Protein AF-A0A6L6LE31-F1 (afdb_monomer)

Solvent-accessible surface area (backbone atoms only — not comparable to full-atom values): 18996 Å² total; per-residue (Å²): 116,78,70,57,57,58,50,52,62,64,46,46,61,54,52,52,50,51,53,52,48,53,51,51,52,50,51,51,52,51,51,51,50,50,52,52,50,51,50,52,57,55,54,68,44,41,46,73,40,42,65,78,47,42,70,76,45,76,45,76,67,73,97,70,98,67,96,51,59,39,37,33,34,20,68,41,67,75,63,97,83,70,67,72,61,46,40,24,51,49,96,54,37,42,35,33,42,32,27,36,38,66,70,80,58,77,85,49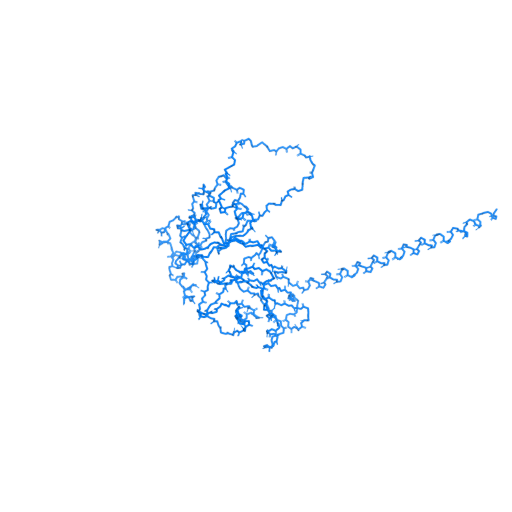,74,61,89,81,51,43,33,30,41,36,33,31,46,69,95,63,76,61,77,88,52,48,74,40,60,50,44,67,52,43,42,75,76,70,40,61,54,63,73,53,56,53,45,29,58,17,26,25,73,88,86,52,47,24,43,36,30,30,44,42,100,88,43,56,40,30,36,30,72,86,79,67,43,79,35,79,64,82,51,72,34,59,42,66,50,23,53,38,76,70,47,56,49,47,53,70,76,46,64,46,43,83,87,44,46,73,60,50,78,32,43,50,74,52,75,38,38,34,39,40,56,76,76,77,76,75,77,84,74,72,92,80,91,79,87,82,90,73,93,67,93,66,80,75,72,80,72,33,74,54,36,48,47,27,66,73,32,29,23,35,41,41,64,34,52,73,35,46,72,68,58,51,50,54,52,49,35,46,42,38,79,69,51,40,78,57,34,30,44,33,50,30,84,29,26,69,86,58,48,70,47,78,34,73,51,69,71,52,42,67,74,41,50,26,56,70,48,40,41,71,74,55,56,88,45,112

Organism: Streptococcus parasanguinis (NCBI:txid1318)

pLDDT: mean 84.26, std 15.42, range [29.95, 97.62]

Foldseek 3Di:
DVVVVVVVVVCVVVVVVVVVVCVVVVVVVVVVVVVVVVVVVVLVQKDWFCALKAWDDKDWDPDDPQVFTKIFTAIPPPPQPDDQFAWADFPFKIKGWTWIFGPPCQQAADPPTWIKIFMDTVPGRDDRGDIQGVQVQVVVVVGRFADWGWGRKWADLPPWIWIWGRRDPVFIWTATPPPRDIDRDGRQAIQDADADQLCVLKDQKDWDFDLCPVQVVQWDDDPQKIFGNDPDPPPPDDDDDDDDPDPDPPDRDDFQPVLVSCNVRGMMGTRHHHDDPVSSVSVVCSGGVRIDDIKIWGALLFFPVSHIDIDDDPVVSVNTGDSVSVCVVPVSND

Structure (mmCIF, N/CA/C/O backbone):
data_AF-A0A6L6LE31-F1
#
_entry.id   AF-A0A6L6LE31-F1
#
loop_
_atom_site.group_PDB
_atom_site.id
_atom_site.type_symbol
_atom_site.label_atom_id
_atom_site.label_alt_id
_atom_site.label_comp_id
_atom_site.label_asym_id
_atom_site.label_entity_id
_atom_site.label_seq_id
_atom_site.pdbx_PDB_ins_code
_atom_site.Cartn_x
_atom_site.Cartn_y
_atom_site.Cartn_z
_atom_site.occupancy
_atom_site.B_iso_or_equiv
_atom_site.auth_seq_id
_atom_site.auth_comp_id
_atom_site.auth_asym_id
_atom_site.auth_atom_id
_atom_site.pdbx_PDB_model_num
ATOM 1 N N . MET A 1 1 ? -72.706 47.885 4.678 1.00 48.56 1 MET A N 1
ATOM 2 C CA . MET A 1 1 ? -71.641 47.606 5.670 1.00 48.56 1 MET A CA 1
ATOM 3 C C . MET A 1 1 ? -71.679 46.181 6.243 1.00 48.56 1 MET A C 1
ATOM 5 O O . MET A 1 1 ? -70.638 45.550 6.220 1.00 48.56 1 MET A O 1
ATOM 9 N N . LYS A 1 2 ? -72.833 45.588 6.603 1.00 51.38 2 LYS A N 1
ATOM 10 C CA . LYS A 1 2 ? -72.917 44.218 7.184 1.00 51.38 2 LYS A CA 1
ATOM 11 C C . LYS A 1 2 ? -72.345 43.035 6.359 1.00 51.38 2 LYS A C 1
ATOM 13 O O . LYS A 1 2 ? -72.065 41.985 6.924 1.00 51.38 2 LYS A O 1
ATOM 18 N N . LYS A 1 3 ? -72.181 43.156 5.032 1.00 47.41 3 LYS A N 1
ATOM 19 C CA . LYS A 1 3 ? -71.627 42.076 4.176 1.00 47.41 3 LYS A CA 1
ATOM 20 C C . LYS A 1 3 ? -70.093 41.975 4.221 1.00 47.41 3 LYS A C 1
ATOM 22 O O . LYS A 1 3 ? -69.576 40.883 4.027 1.00 47.41 3 LYS A O 1
ATOM 27 N N . LEU A 1 4 ? -69.388 43.080 4.481 1.00 52.28 4 LEU A N 1
ATOM 28 C CA . LEU A 1 4 ? -67.919 43.111 4.562 1.00 52.28 4 LEU A CA 1
ATOM 29 C C . LEU A 1 4 ? -67.413 42.595 5.917 1.00 52.28 4 LEU A C 1
ATOM 31 O O . LEU A 1 4 ? -66.432 41.859 5.954 1.00 52.28 4 LEU A O 1
ATOM 35 N N . GLU A 1 5 ? -68.127 42.887 7.009 1.00 52.94 5 GLU A N 1
ATOM 36 C CA . GLU A 1 5 ? -67.800 42.371 8.351 1.00 52.94 5 GLU A CA 1
ATOM 37 C C . GLU A 1 5 ? -67.880 40.840 8.426 1.00 52.94 5 GLU A C 1
ATOM 39 O O . GLU A 1 5 ? -66.958 40.202 8.927 1.00 52.94 5 GLU A O 1
ATOM 44 N N . ASN A 1 6 ? -68.919 40.229 7.844 1.00 53.78 6 ASN A N 1
ATOM 45 C CA . ASN A 1 6 ? -69.038 38.766 7.800 1.00 53.78 6 ASN A CA 1
ATOM 46 C C . ASN A 1 6 ? -67.997 38.096 6.889 1.00 53.78 6 ASN A C 1
ATOM 48 O O . ASN A 1 6 ? -67.638 36.943 7.121 1.00 53.78 6 ASN A O 1
ATOM 52 N N . PHE A 1 7 ? -67.520 38.792 5.851 1.00 52.38 7 PHE A N 1
ATOM 53 C CA . PHE A 1 7 ? -66.479 38.280 4.955 1.00 52.38 7 PHE A CA 1
ATOM 54 C C . PHE A 1 7 ? -65.101 38.311 5.631 1.00 52.38 7 PHE A C 1
ATOM 56 O O . PHE A 1 7 ? -64.354 37.339 5.551 1.00 52.38 7 PHE A O 1
ATOM 63 N N . SER A 1 8 ? -64.816 39.384 6.374 1.00 59.44 8 SER A N 1
ATOM 64 C CA . SER A 1 8 ? -63.618 39.535 7.208 1.00 59.44 8 SER A CA 1
ATOM 65 C C . SER A 1 8 ? -63.523 38.444 8.283 1.00 59.44 8 SER A C 1
ATOM 67 O O . SER A 1 8 ? -62.500 37.769 8.395 1.00 59.44 8 SER A O 1
ATOM 69 N N . TRP A 1 9 ? -64.621 38.178 9.001 1.00 58.69 9 TRP A N 1
ATOM 70 C CA . TRP A 1 9 ? -64.651 37.158 10.057 1.00 58.69 9 TRP A CA 1
ATOM 71 C C . TRP A 1 9 ? -64.522 35.721 9.525 1.00 58.69 9 TRP A C 1
ATOM 73 O O . TRP A 1 9 ? -63.821 34.905 10.120 1.00 58.69 9 TRP A O 1
ATOM 83 N N . LYS A 1 10 ? -65.137 35.401 8.374 1.00 61.00 10 LYS A N 1
ATOM 84 C CA . LYS A 1 10 ? -64.988 34.078 7.734 1.00 61.00 10 LYS A CA 1
ATOM 85 C C . LYS A 1 10 ? -63.586 33.838 7.168 1.00 61.00 10 LYS A C 1
ATOM 87 O O . LYS A 1 10 ? -63.116 32.705 7.197 1.00 61.00 10 LYS A O 1
ATOM 92 N N . MET A 1 11 ? -62.928 34.879 6.660 1.00 72.19 11 MET A N 1
ATOM 93 C CA . MET A 1 11 ? -61.570 34.783 6.114 1.00 72.19 11 MET A CA 1
ATOM 94 C C . MET A 1 11 ? -60.489 34.761 7.201 1.00 72.19 11 MET A C 1
ATOM 96 O O . MET A 1 11 ? -59.405 34.239 6.951 1.00 72.19 11 MET A O 1
ATOM 100 N N . TRP A 1 12 ? -60.775 35.263 8.409 1.00 77.94 12 TRP A N 1
ATOM 101 C CA . TRP A 1 12 ? -59.819 35.270 9.521 1.00 77.94 12 TRP A CA 1
ATOM 102 C C . TRP A 1 12 ? -59.306 33.862 9.836 1.00 77.94 12 TRP A C 1
ATOM 104 O O . TRP A 1 12 ? -58.101 33.653 9.834 1.00 77.94 12 TRP A O 1
ATOM 114 N N . HIS A 1 13 ? -60.196 32.869 9.943 1.00 78.69 13 HIS A N 1
ATOM 115 C CA . HIS A 1 13 ? -59.803 31.472 10.163 1.00 78.69 13 HIS A CA 1
ATOM 116 C C . HIS A 1 13 ? -58.880 30.908 9.069 1.00 78.69 13 HIS A C 1
ATOM 118 O O . HIS A 1 13 ? -57.986 30.122 9.376 1.00 78.69 13 HIS A O 1
ATOM 124 N N . VAL A 1 14 ? -59.058 31.322 7.809 1.00 80.94 14 VAL A N 1
ATOM 125 C CA . VAL A 1 14 ? -58.211 30.886 6.685 1.00 80.94 14 VAL A CA 1
ATOM 126 C C . VAL A 1 14 ? -56.824 31.524 6.775 1.00 80.94 14 VAL A C 1
ATOM 128 O O . VAL A 1 14 ? -55.822 30.824 6.652 1.00 80.94 14 VAL A O 1
ATOM 131 N N . TYR A 1 15 ? -56.742 32.828 7.054 1.00 82.44 15 TYR A N 1
ATOM 132 C CA . TYR A 1 15 ? -55.459 33.510 7.248 1.00 82.44 15 TYR A CA 1
ATOM 133 C C . TYR A 1 15 ? -54.710 32.999 8.483 1.00 82.44 15 TYR A C 1
ATOM 135 O O . TYR A 1 15 ? -53.497 32.811 8.416 1.00 82.44 15 TYR A O 1
ATOM 143 N N . THR A 1 16 ? -55.414 32.711 9.583 1.00 85.69 16 THR A N 1
ATOM 144 C CA . THR A 1 16 ? -54.811 32.104 10.777 1.00 85.69 16 THR A CA 1
ATOM 145 C C . THR A 1 16 ? -54.263 30.713 10.465 1.00 85.69 16 THR A C 1
ATOM 147 O O . THR A 1 16 ? -53.149 30.405 10.872 1.00 85.69 16 THR A O 1
ATOM 150 N N . LEU A 1 17 ? -54.989 29.891 9.698 1.00 87.12 17 LEU A N 1
ATOM 151 C CA . LEU A 1 17 ? -54.521 28.562 9.299 1.00 87.12 17 LEU A CA 1
ATOM 152 C C . LEU A 1 17 ? -53.263 28.636 8.422 1.00 87.12 17 LEU A C 1
ATOM 154 O O . LEU A 1 17 ? -52.313 27.896 8.661 1.00 87.12 17 LEU A O 1
ATOM 158 N N . ILE A 1 18 ? -53.233 29.550 7.444 1.00 85.88 18 ILE A N 1
ATOM 159 C CA . ILE A 1 18 ? -52.059 29.769 6.584 1.00 85.88 18 ILE A CA 1
ATOM 160 C C . ILE A 1 18 ? -50.867 30.243 7.419 1.00 85.88 18 ILE A C 1
ATOM 162 O O . ILE A 1 18 ? -49.772 29.707 7.269 1.00 85.88 18 ILE A O 1
ATOM 166 N N . ALA A 1 19 ? -51.068 31.203 8.326 1.00 86.62 19 ALA A N 1
ATOM 167 C CA . ALA A 1 19 ? -50.007 31.685 9.203 1.00 86.62 19 ALA A CA 1
ATOM 168 C C . ALA A 1 19 ? -49.449 30.554 10.080 1.00 86.62 19 ALA A C 1
ATOM 170 O O . ALA A 1 19 ? -48.239 30.356 10.122 1.00 86.62 19 ALA A O 1
ATOM 171 N N . VAL A 1 20 ? -50.319 29.760 10.714 1.00 88.62 20 VAL A N 1
ATOM 172 C CA . VAL A 1 20 ? -49.912 28.601 11.525 1.00 88.62 20 VAL A CA 1
ATOM 173 C C . VAL A 1 20 ? -49.159 27.575 10.681 1.00 88.62 20 VAL A C 1
ATOM 175 O O . VAL A 1 20 ? -48.133 27.078 11.131 1.00 88.62 20 VAL A O 1
ATOM 178 N N . ALA A 1 21 ? -49.604 27.289 9.455 1.00 87.81 21 ALA A N 1
ATOM 179 C CA . ALA A 1 21 ? -48.916 26.365 8.557 1.00 87.81 21 ALA A CA 1
ATOM 180 C C . ALA A 1 21 ? -47.517 26.870 8.165 1.00 87.81 21 ALA A C 1
ATOM 182 O O . ALA A 1 21 ? -46.560 26.103 8.220 1.00 87.81 21 ALA A O 1
ATOM 183 N N . VAL A 1 22 ? -47.375 28.158 7.832 1.00 88.00 22 VAL A N 1
ATOM 184 C CA . VAL A 1 22 ? -46.072 28.771 7.521 1.00 88.00 22 VAL A CA 1
ATOM 185 C C . VAL A 1 22 ? -45.147 28.735 8.737 1.00 88.00 22 VAL A C 1
ATOM 187 O O . VAL A 1 22 ? -43.984 28.368 8.593 1.00 88.00 22 VAL A O 1
ATOM 190 N N . PHE A 1 23 ? -45.653 29.045 9.935 1.00 88.25 23 PHE A N 1
ATOM 191 C CA . PHE A 1 23 ? -44.869 28.934 11.166 1.00 88.25 23 PHE A CA 1
ATOM 192 C C . PHE A 1 23 ? -44.471 27.486 11.462 1.00 88.25 23 PHE A C 1
ATOM 194 O O . PHE A 1 23 ? -43.312 27.246 11.769 1.00 88.25 23 PHE A O 1
ATOM 201 N N . PHE A 1 24 ? -45.374 26.513 11.311 1.00 89.50 24 PHE A N 1
ATOM 202 C CA . PHE A 1 24 ? -45.052 25.098 11.514 1.00 89.50 24 PHE A CA 1
ATOM 203 C C . PHE A 1 24 ? -43.991 24.604 10.531 1.00 89.50 24 PHE A C 1
ATOM 205 O O . PHE A 1 24 ? -43.015 23.988 10.950 1.00 89.50 24 PHE A O 1
ATOM 212 N N . ILE A 1 25 ? -44.151 24.892 9.238 1.00 87.12 25 ILE A N 1
ATOM 213 C CA . ILE A 1 25 ? -43.183 24.497 8.209 1.00 87.12 25 ILE A CA 1
ATOM 214 C C . ILE A 1 25 ? -41.845 25.195 8.460 1.00 87.12 25 ILE A C 1
ATOM 216 O O . ILE A 1 25 ? -40.814 24.532 8.474 1.00 87.12 25 ILE A O 1
ATOM 220 N N . GLY A 1 26 ? -41.856 26.502 8.740 1.00 82.75 26 GLY A N 1
ATOM 221 C CA . GLY A 1 26 ? -40.656 27.264 9.082 1.00 82.75 26 GLY A CA 1
ATOM 222 C C . GLY A 1 26 ? -39.940 26.701 10.308 1.00 82.75 26 GLY A C 1
ATOM 223 O O . GLY A 1 26 ? -38.735 26.483 10.263 1.00 82.75 26 GLY A O 1
ATOM 224 N N . SER A 1 27 ? -40.675 26.377 11.375 1.00 81.56 27 SER A N 1
ATOM 225 C CA . SER A 1 27 ? -40.120 25.768 12.585 1.00 81.56 27 SER A CA 1
ATOM 226 C C . SER A 1 27 ? -39.570 24.361 12.349 1.00 81.56 27 SER A C 1
ATOM 228 O O . SER A 1 27 ? -38.486 24.069 12.847 1.00 81.56 27 SER A O 1
ATOM 230 N N . LEU A 1 28 ? -40.250 23.499 11.578 1.00 81.56 28 LEU A N 1
ATOM 231 C CA . LEU A 1 28 ? -39.703 22.184 11.217 1.00 81.56 28 LEU A CA 1
ATOM 232 C C . LEU A 1 28 ? -38.435 22.334 10.366 1.00 81.56 28 LEU A C 1
ATOM 234 O O . LEU A 1 28 ? -37.424 21.712 10.681 1.00 81.56 28 LEU A O 1
ATOM 238 N N . CYS A 1 29 ? -38.458 23.176 9.330 1.00 76.81 29 CYS A N 1
ATOM 239 C CA . CYS A 1 29 ? -37.298 23.417 8.473 1.00 76.81 29 CYS A CA 1
ATOM 240 C C . CYS A 1 29 ? -36.112 23.982 9.264 1.00 76.81 29 CYS A C 1
ATOM 242 O O . CYS A 1 29 ? -35.000 23.487 9.112 1.00 76.81 29 CYS A O 1
ATOM 244 N N . SER A 1 30 ? -36.334 24.959 10.149 1.00 74.88 30 SER A N 1
ATOM 245 C CA . SER A 1 30 ? -35.293 25.484 11.038 1.00 74.88 30 SER A CA 1
ATOM 246 C C . SER A 1 30 ? -34.760 24.427 12.000 1.00 74.88 30 SER A C 1
ATOM 248 O O . SER A 1 30 ? -33.552 24.353 12.191 1.00 74.88 30 SER A O 1
ATOM 250 N N . PHE A 1 31 ? -35.622 23.590 12.581 1.00 78.38 31 PHE A N 1
ATOM 251 C CA . PHE A 1 31 ? -35.190 22.520 13.478 1.00 78.38 31 PHE A CA 1
ATOM 252 C C . PHE A 1 31 ? -34.281 21.515 12.764 1.00 78.38 31 PHE A C 1
ATOM 254 O O . PHE A 1 31 ? -33.206 21.208 13.272 1.00 78.38 31 PHE A O 1
ATOM 261 N N . PHE A 1 32 ? -34.667 21.043 11.574 1.00 77.00 32 PHE A N 1
ATOM 262 C CA . PHE A 1 32 ? -33.818 20.141 10.792 1.00 77.00 32 PHE A CA 1
ATOM 263 C C . PHE A 1 32 ? -32.525 20.820 10.343 1.00 77.00 32 PHE A C 1
ATOM 265 O O . PHE A 1 32 ? -31.464 20.234 10.506 1.00 77.00 32 PHE A O 1
ATOM 272 N N . TYR A 1 33 ? -32.588 22.076 9.891 1.00 76.38 33 TYR A N 1
ATOM 273 C CA . TYR A 1 33 ? -31.398 22.821 9.483 1.00 76.38 33 TYR A CA 1
ATOM 274 C C . TYR A 1 33 ? -30.396 23.000 10.630 1.00 76.38 33 TYR A C 1
ATOM 276 O O . TYR A 1 33 ? -29.198 22.836 10.427 1.00 76.38 33 TYR A O 1
ATOM 284 N N . VAL A 1 34 ? -30.867 23.301 11.846 1.00 76.12 34 VAL A N 1
ATOM 285 C CA . VAL A 1 34 ? -30.000 23.405 13.030 1.00 76.12 34 VAL A CA 1
ATOM 286 C C . VAL A 1 34 ? -29.398 22.046 13.384 1.00 76.12 34 VAL A C 1
ATOM 288 O O . VAL A 1 34 ? -28.203 21.978 13.638 1.00 76.12 34 VAL A O 1
ATOM 291 N N . LYS A 1 35 ? -30.174 20.953 13.336 1.00 76.81 35 LYS A N 1
ATOM 292 C CA . LYS A 1 35 ? -29.630 19.608 13.593 1.00 76.81 35 LYS A CA 1
ATOM 293 C C . LYS A 1 35 ? -28.604 19.177 12.552 1.00 76.81 35 LYS A C 1
ATOM 295 O O . LYS A 1 35 ? -27.600 18.580 12.926 1.00 76.81 35 LYS A O 1
ATOM 300 N N . ASP A 1 36 ? -28.840 19.484 11.282 1.00 70.88 36 ASP A N 1
ATOM 301 C CA . ASP A 1 36 ? -27.895 19.198 10.205 1.00 70.88 36 ASP A CA 1
ATOM 302 C C . ASP A 1 36 ? -26.634 20.058 10.350 1.00 70.88 36 ASP A C 1
ATOM 304 O O . ASP A 1 36 ? -25.526 19.552 10.191 1.00 70.88 36 ASP A O 1
ATOM 308 N N . ALA A 1 37 ? -26.771 21.336 10.719 1.00 70.38 37 ALA A N 1
ATOM 309 C CA . ALA A 1 37 ? -25.639 22.220 10.981 1.00 70.38 37 ALA A CA 1
ATOM 310 C C . ALA A 1 37 ? -24.805 21.742 12.180 1.00 70.38 37 ALA A C 1
ATOM 312 O O . ALA A 1 37 ? -23.585 21.641 12.060 1.00 70.38 37 ALA A O 1
ATOM 313 N N . ASP A 1 38 ? -25.449 21.386 13.294 1.00 72.50 38 ASP A N 1
ATOM 314 C CA . ASP A 1 38 ? -24.785 20.824 14.472 1.00 72.50 38 ASP A CA 1
ATOM 315 C C . ASP A 1 38 ? -24.093 19.500 14.132 1.00 72.50 38 ASP A C 1
ATOM 317 O O . ASP A 1 38 ? -22.946 19.293 14.519 1.00 72.50 38 ASP A O 1
ATOM 321 N N . TYR A 1 39 ? -24.740 18.629 13.348 1.00 74.25 39 TYR A N 1
ATOM 322 C CA . TYR A 1 39 ? -24.140 17.382 12.872 1.00 74.25 39 TYR A CA 1
ATOM 323 C C . TYR A 1 39 ? -22.908 17.635 11.995 1.00 74.25 39 TYR A C 1
ATOM 325 O O . TYR A 1 39 ? -21.870 17.014 12.203 1.00 74.25 39 TYR A O 1
ATOM 333 N N . ILE A 1 40 ? -22.978 18.575 11.048 1.00 73.12 40 ILE A N 1
ATOM 334 C CA . ILE A 1 40 ? -21.846 18.926 10.178 1.00 73.12 40 ILE A CA 1
ATOM 335 C C . ILE A 1 40 ? -20.692 19.516 10.995 1.00 73.12 40 ILE A C 1
ATOM 337 O O . ILE A 1 40 ? -19.536 19.166 10.761 1.00 73.12 40 ILE A O 1
ATOM 341 N N . VAL A 1 41 ? -20.979 20.406 11.948 1.00 74.81 41 VAL A N 1
ATOM 342 C CA . VAL A 1 41 ? -19.962 20.980 12.841 1.00 74.81 41 VAL A CA 1
ATOM 343 C C . VAL A 1 41 ? -19.333 19.890 13.708 1.00 74.81 41 VAL A C 1
ATOM 345 O O . VAL A 1 41 ? -18.113 19.856 13.845 1.00 74.81 41 VAL A O 1
ATOM 348 N N . HIS A 1 42 ? -20.141 18.971 14.231 1.00 77.62 42 HIS A N 1
ATOM 349 C CA . HIS A 1 42 ? -19.675 17.833 15.012 1.00 77.62 42 HIS A CA 1
ATOM 350 C C . HIS A 1 42 ? -18.764 16.908 14.192 1.00 77.62 42 HIS A C 1
ATOM 352 O O . HIS A 1 42 ? -17.667 16.570 14.622 1.00 77.62 42 HIS A O 1
ATOM 358 N N . GLU A 1 43 ? -19.172 16.547 12.976 1.00 80.88 43 GLU A N 1
ATOM 359 C CA . GLU A 1 43 ? -18.406 15.671 12.084 1.00 80.88 43 GLU A CA 1
ATOM 360 C C . GLU A 1 43 ? -17.098 16.308 11.593 1.00 80.88 43 GLU A C 1
ATOM 362 O O . GLU A 1 43 ? -16.121 15.593 11.382 1.00 80.88 43 GLU A O 1
ATOM 367 N N . ARG A 1 44 ? -17.027 17.643 11.485 1.00 78.75 44 ARG A N 1
ATOM 368 C CA . ARG A 1 44 ? -15.782 18.375 11.174 1.00 78.75 44 ARG A CA 1
ATOM 369 C C . ARG A 1 44 ? -14.709 18.255 12.256 1.00 78.75 44 ARG A C 1
ATOM 371 O O . ARG A 1 44 ? -13.538 18.498 11.967 1.00 78.75 44 ARG A O 1
ATOM 378 N N . ASN A 1 45 ? -15.083 17.879 13.477 1.00 83.81 45 ASN A N 1
ATOM 379 C CA . ASN A 1 45 ? -14.122 17.645 14.552 1.00 83.81 45 ASN A CA 1
ATOM 380 C C . ASN A 1 45 ? -13.417 16.292 14.430 1.00 83.81 45 ASN A C 1
ATOM 382 O O . ASN A 1 45 ? -12.548 16.010 15.252 1.00 83.81 45 ASN A O 1
ATOM 386 N N . TYR A 1 46 ? -13.752 15.477 13.424 1.00 85.12 46 TYR A N 1
ATOM 387 C CA . TYR A 1 46 ? -13.150 14.169 13.207 1.00 85.12 46 TYR A CA 1
ATOM 388 C C . TYR A 1 46 ? -12.443 14.073 11.862 1.00 85.12 46 TYR A C 1
ATOM 390 O O . TYR A 1 46 ? -12.878 14.618 10.849 1.00 85.12 46 TYR A O 1
ATOM 398 N N . ILE A 1 47 ? -11.364 13.302 11.862 1.00 86.00 47 ILE A N 1
ATOM 399 C CA . ILE A 1 47 ? -10.666 12.841 10.674 1.00 86.00 47 ILE A CA 1
ATOM 400 C C . ILE A 1 47 ? -11.127 11.415 10.401 1.00 86.00 47 ILE A C 1
ATOM 402 O O . ILE A 1 47 ? -11.081 10.542 11.274 1.00 86.00 47 ILE A O 1
ATOM 406 N N . TYR A 1 48 ? -11.573 11.195 9.169 1.00 86.00 48 TYR A N 1
ATOM 407 C CA . TYR A 1 48 ? -11.941 9.885 8.666 1.00 86.00 48 TYR A CA 1
ATOM 408 C C . TYR A 1 48 ? -10.842 9.350 7.766 1.00 86.00 48 TYR A C 1
ATOM 410 O O . TYR A 1 48 ? -10.361 10.058 6.886 1.00 86.00 48 TYR A O 1
ATOM 418 N N . VAL A 1 49 ? -10.484 8.089 7.976 1.00 86.12 49 VAL A N 1
ATOM 419 C CA . VAL A 1 49 ? -9.494 7.385 7.160 1.00 86.12 49 VAL A CA 1
ATOM 420 C C . VAL A 1 49 ? -10.105 6.058 6.744 1.00 86.12 49 VAL A C 1
ATOM 422 O O . VAL A 1 49 ? -10.591 5.319 7.603 1.00 86.12 49 VAL A O 1
ATOM 425 N N . GLY A 1 50 ? -10.156 5.805 5.433 1.00 83.81 50 GLY A N 1
ATOM 426 C CA . GLY A 1 50 ? -10.741 4.597 4.846 1.00 83.81 50 GLY A CA 1
ATOM 427 C C . GLY A 1 50 ? -12.160 4.274 5.330 1.00 83.81 50 GLY A C 1
ATOM 428 O O . GLY A 1 50 ? -12.501 3.108 5.534 1.00 83.81 50 GLY A O 1
ATOM 429 N N . LYS A 1 51 ? -13.011 5.292 5.532 1.00 85.69 51 LYS A N 1
ATOM 430 C CA . LYS A 1 51 ? -14.374 5.126 6.067 1.00 85.69 51 LYS A CA 1
ATOM 431 C C . LYS A 1 51 ? -15.177 4.149 5.208 1.00 85.69 51 LYS A C 1
ATOM 433 O O . LYS A 1 51 ? -15.604 4.472 4.099 1.00 85.69 51 LYS A O 1
ATOM 438 N N . GLY A 1 52 ? -15.431 2.949 5.727 1.00 80.56 52 GLY A N 1
ATOM 439 C CA . GLY A 1 52 ? -16.135 1.894 4.986 1.00 80.56 52 GLY A CA 1
ATOM 440 C C . GLY A 1 52 ? -15.368 1.328 3.780 1.00 80.56 52 GLY A C 1
ATOM 441 O O . GLY A 1 52 ? -15.982 0.666 2.933 1.00 80.56 52 GLY A O 1
ATOM 442 N N . GLN A 1 53 ? -14.056 1.569 3.717 1.00 83.44 53 GLN A N 1
ATOM 443 C CA . GLN A 1 53 ? -13.132 0.985 2.753 1.00 83.44 53 GLN A CA 1
ATOM 444 C C . GLN A 1 53 ? -13.167 -0.539 2.875 1.00 83.44 53 GLN A C 1
ATOM 446 O O . GLN A 1 53 ? -13.061 -1.117 3.964 1.00 83.44 53 GLN A O 1
ATOM 451 N N . ARG A 1 54 ? -13.353 -1.213 1.742 1.00 85.06 54 ARG A N 1
ATOM 452 C CA . ARG A 1 54 ? -13.352 -2.676 1.681 1.00 85.06 54 ARG A CA 1
ATOM 453 C C . ARG A 1 54 ? -13.109 -3.173 0.271 1.00 85.06 54 ARG A C 1
ATOM 455 O O . ARG A 1 54 ? -13.465 -2.502 -0.698 1.00 85.06 54 ARG A O 1
ATOM 462 N N . LEU A 1 55 ? -12.590 -4.389 0.181 1.00 87.50 55 LEU A N 1
ATOM 463 C CA . LEU A 1 55 ? -12.530 -5.114 -1.074 1.00 87.50 55 LEU A CA 1
ATOM 464 C C . LEU A 1 55 ? -13.941 -5.541 -1.497 1.00 87.50 55 LEU A C 1
ATOM 466 O O . LEU A 1 55 ? -14.741 -5.993 -0.677 1.00 87.50 55 LEU A O 1
ATOM 470 N N . THR A 1 56 ? -14.262 -5.360 -2.773 1.00 87.00 56 THR A N 1
ATOM 471 C CA . THR A 1 56 ? -15.547 -5.764 -3.365 1.00 87.00 56 THR A CA 1
ATOM 472 C C . THR A 1 56 ? -15.389 -6.840 -4.419 1.00 87.00 56 THR A C 1
ATOM 474 O O . THR A 1 56 ? -16.281 -7.673 -4.570 1.00 87.00 56 THR A O 1
ATOM 477 N N . ASN A 1 57 ? -14.273 -6.828 -5.141 1.00 88.00 57 ASN A N 1
ATOM 478 C CA . ASN A 1 57 ? -13.964 -7.824 -6.149 1.00 88.00 57 ASN A CA 1
ATOM 479 C C . ASN A 1 57 ? -12.465 -8.113 -6.166 1.00 88.00 57 ASN A C 1
ATOM 481 O O . ASN A 1 57 ? -11.651 -7.245 -5.847 1.00 88.00 57 ASN A O 1
ATOM 485 N N . TYR A 1 58 ? -12.132 -9.335 -6.558 1.00 88.44 58 TYR A N 1
ATOM 486 C CA . TYR A 1 58 ? -10.781 -9.864 -6.565 1.00 88.44 58 TYR A CA 1
ATOM 487 C C . TYR A 1 58 ? -10.599 -10.833 -7.728 1.00 88.44 58 TYR A C 1
ATOM 489 O O . TYR A 1 58 ? -11.453 -11.689 -7.977 1.00 88.44 58 TYR A O 1
ATOM 497 N N . GLU A 1 59 ? -9.459 -10.743 -8.402 1.00 89.94 59 GLU A N 1
ATOM 498 C CA . GLU A 1 59 ? -9.029 -11.751 -9.359 1.00 89.94 59 GLU A CA 1
ATOM 499 C C . GLU A 1 59 ? -7.504 -11.889 -9.359 1.00 89.94 59 GLU A C 1
ATOM 501 O O . GLU A 1 59 ? -6.775 -10.927 -9.588 1.00 89.94 59 GLU A O 1
ATOM 506 N N . LYS A 1 60 ? -6.998 -13.112 -9.164 1.00 90.88 60 LYS A N 1
ATOM 507 C CA . LYS A 1 60 ? -5.591 -13.406 -9.456 1.00 90.88 60 LYS A CA 1
ATOM 508 C C . LYS A 1 60 ? -5.400 -13.419 -10.968 1.00 90.88 60 LYS A C 1
ATOM 510 O O . LYS A 1 60 ? -5.981 -14.267 -11.650 1.00 90.88 60 LYS A O 1
ATOM 515 N N . VAL A 1 61 ? -4.553 -12.533 -11.482 1.00 91.94 61 VAL A N 1
ATOM 516 C CA . VAL A 1 61 ? -4.294 -12.434 -12.918 1.00 91.94 61 VAL A CA 1
ATOM 517 C C . VAL A 1 61 ? -3.542 -13.682 -13.385 1.00 91.94 61 VAL A C 1
ATOM 519 O O . VAL A 1 61 ? -2.498 -14.043 -12.845 1.00 91.94 61 VAL A O 1
ATOM 522 N N . LYS A 1 62 ? -4.094 -14.380 -14.383 1.00 90.31 62 LYS A N 1
ATOM 523 C CA . LYS A 1 62 ? -3.531 -15.621 -14.944 1.00 90.31 62 LYS A CA 1
ATOM 524 C C . LYS A 1 62 ? -3.117 -15.431 -16.393 1.00 90.31 62 LYS A C 1
ATOM 526 O O . LYS A 1 62 ? -3.718 -14.636 -17.111 1.00 90.31 62 LYS A O 1
ATOM 531 N N . GLY A 1 63 ? -2.169 -16.243 -16.862 1.00 83.62 63 GLY A N 1
ATOM 532 C CA . GLY A 1 63 ? -1.752 -16.260 -18.268 1.00 83.62 63 GLY A CA 1
ATOM 533 C C . GLY A 1 63 ? -1.046 -14.973 -18.691 1.00 83.62 63 GLY A C 1
ATOM 534 O O . GLY A 1 63 ? -1.331 -14.461 -19.770 1.00 83.62 63 GLY A O 1
ATOM 535 N N . LEU A 1 64 ? -0.215 -14.436 -17.798 1.00 86.50 64 LEU A N 1
ATOM 536 C CA . LEU A 1 64 ? 0.830 -13.459 -18.079 1.00 86.50 64 LEU A CA 1
ATOM 537 C C . LEU A 1 64 ? 2.147 -14.088 -17.630 1.00 86.50 64 LEU A C 1
ATOM 539 O O . LEU A 1 64 ? 2.206 -14.666 -16.545 1.00 86.50 64 LEU A O 1
ATOM 543 N N . ASP A 1 65 ? 3.174 -13.987 -18.464 1.00 85.62 65 ASP A N 1
ATOM 544 C CA . ASP A 1 65 ? 4.515 -14.453 -18.122 1.00 85.62 65 ASP A CA 1
ATOM 545 C C . ASP A 1 65 ? 5.276 -13.326 -17.409 1.00 85.62 65 ASP A C 1
ATOM 547 O O . ASP A 1 65 ? 5.899 -12.462 -18.032 1.00 85.62 65 ASP A O 1
ATOM 551 N N . THR A 1 66 ? 5.073 -13.234 -16.094 1.00 81.94 66 THR A N 1
ATOM 552 C CA . THR A 1 66 ? 5.659 -12.194 -15.230 1.00 81.94 66 THR A CA 1
ATOM 553 C C . THR A 1 66 ? 6.675 -12.745 -14.239 1.00 81.94 66 THR A C 1
ATOM 555 O O . THR A 1 66 ? 7.510 -11.989 -13.774 1.00 81.94 66 THR A O 1
ATOM 558 N N . GLY A 1 67 ? 6.628 -14.035 -13.897 1.00 83.75 67 GLY A N 1
ATOM 559 C CA . GLY A 1 67 ? 7.483 -14.622 -12.853 1.00 83.75 67 GLY A CA 1
ATOM 560 C C . GLY A 1 67 ? 7.047 -14.319 -11.409 1.00 83.75 67 GLY A C 1
ATOM 561 O O . GLY A 1 67 ? 7.530 -14.964 -10.485 1.00 83.75 67 GLY A O 1
ATOM 562 N N . PHE A 1 68 ? 6.083 -13.417 -11.208 1.00 88.62 68 PHE A N 1
ATOM 563 C CA . PHE A 1 68 ? 5.515 -13.033 -9.908 1.00 88.62 68 PHE A CA 1
ATOM 564 C C . PHE A 1 68 ? 3.981 -12.892 -9.978 1.00 88.62 68 PHE A C 1
ATOM 566 O O . PHE A 1 68 ? 3.429 -12.678 -11.067 1.00 88.62 68 PHE A O 1
ATOM 573 N N . PRO A 1 69 ? 3.257 -13.017 -8.847 1.00 91.06 69 PRO A N 1
ATOM 574 C CA . PRO A 1 69 ? 1.808 -12.870 -8.829 1.00 91.06 69 PRO A CA 1
ATOM 575 C C . PRO A 1 69 ? 1.360 -11.410 -8.995 1.00 91.06 69 PRO A C 1
ATOM 577 O O . PRO A 1 69 ? 1.930 -10.496 -8.405 1.00 91.06 69 PRO A O 1
ATOM 580 N N . ILE A 1 70 ? 0.275 -11.211 -9.750 1.00 93.31 70 ILE A N 1
ATOM 581 C CA . ILE A 1 70 ? -0.452 -9.939 -9.839 1.00 93.31 70 ILE A CA 1
ATOM 582 C C . ILE A 1 70 ? -1.900 -10.181 -9.421 1.00 93.31 70 ILE A C 1
ATOM 584 O O . ILE A 1 70 ? -2.544 -11.133 -9.881 1.00 93.31 70 ILE A O 1
ATOM 588 N N . LEU A 1 71 ? -2.406 -9.315 -8.552 1.00 92.00 71 LEU A N 1
ATOM 589 C CA . LEU A 1 71 ? -3.777 -9.341 -8.060 1.00 92.00 71 LEU A CA 1
ATOM 590 C C . LEU A 1 71 ? -4.538 -8.144 -8.624 1.00 92.00 71 LEU A C 1
ATOM 592 O O . LEU A 1 71 ? -4.056 -7.022 -8.541 1.00 92.00 71 LEU A O 1
ATOM 596 N N . ALA A 1 72 ? -5.721 -8.375 -9.181 1.00 93.25 72 ALA A N 1
ATOM 597 C CA . ALA A 1 72 ? -6.637 -7.327 -9.607 1.00 93.25 72 ALA A CA 1
ATOM 598 C C . ALA A 1 72 ? -7.705 -7.116 -8.533 1.00 93.25 72 ALA A C 1
ATOM 600 O O . ALA A 1 72 ? -8.355 -8.071 -8.102 1.00 93.25 72 ALA A O 1
ATOM 601 N N . LEU A 1 73 ? -7.867 -5.871 -8.087 1.00 90.69 73 LEU A N 1
ATOM 602 C CA . LEU A 1 73 ? -8.663 -5.517 -6.916 1.00 90.69 73 LEU A CA 1
ATOM 603 C C . LEU A 1 73 ? -9.677 -4.435 -7.271 1.00 90.69 73 LEU A C 1
ATOM 605 O O . LEU A 1 73 ? -9.329 -3.433 -7.889 1.00 90.69 73 LEU A O 1
ATOM 609 N N . SER A 1 74 ? -10.919 -4.616 -6.824 1.00 88.75 74 SER A N 1
ATOM 610 C CA . SER A 1 74 ? -11.909 -3.542 -6.774 1.00 88.75 74 SER A CA 1
ATOM 611 C C . SER A 1 74 ? -12.174 -3.158 -5.337 1.00 88.75 74 SER A C 1
ATOM 613 O O . SER A 1 74 ? -12.440 -4.004 -4.480 1.00 88.75 74 SER A O 1
ATOM 615 N N . LEU A 1 75 ? -12.123 -1.859 -5.091 1.00 86.06 75 LEU A N 1
ATOM 616 C CA . LEU A 1 75 ? -12.232 -1.269 -3.774 1.00 86.06 75 LEU A CA 1
ATOM 617 C C . LEU A 1 75 ? -13.493 -0.405 -3.701 1.00 86.06 75 LEU A C 1
ATOM 619 O O . LEU A 1 75 ? -13.870 0.261 -4.662 1.00 86.06 75 LEU A O 1
ATOM 623 N N . LYS A 1 76 ? -14.184 -0.444 -2.561 1.00 82.88 76 LYS A N 1
ATOM 624 C CA . LYS A 1 76 ? -15.293 0.466 -2.252 1.00 82.88 76 LYS A CA 1
ATOM 625 C C . LYS A 1 76 ? -14.766 1.678 -1.495 1.00 82.88 76 LYS A C 1
ATOM 627 O O . LYS A 1 76 ? -13.922 1.496 -0.628 1.00 82.88 76 LYS A O 1
ATOM 632 N N . ASN A 1 77 ? -15.384 2.838 -1.729 1.00 71.06 77 ASN A N 1
ATOM 633 C CA . ASN A 1 77 ? -15.082 4.110 -1.061 1.00 71.06 77 ASN A CA 1
ATOM 634 C C . ASN A 1 77 ? -13.658 4.579 -1.330 1.00 71.06 77 ASN A C 1
ATOM 636 O O . ASN A 1 77 ? -12.942 5.027 -0.445 1.00 71.06 77 ASN A O 1
ATOM 640 N N . THR A 1 78 ? -13.277 4.480 -2.593 1.00 63.03 78 THR A N 1
ATOM 641 C CA . THR A 1 78 ? -12.024 5.017 -3.053 1.00 63.03 78 THR A CA 1
ATOM 642 C C . THR A 1 78 ? -12.163 6.560 -3.107 1.00 63.03 78 THR A C 1
ATOM 644 O O . THR A 1 78 ? -12.666 7.090 -4.092 1.00 63.03 78 THR A O 1
ATOM 647 N N . ASP A 1 79 ? -11.696 7.299 -2.092 1.00 54.69 79 ASP A N 1
ATOM 648 C CA . ASP A 1 79 ? -11.447 8.761 -2.106 1.00 54.69 79 ASP A CA 1
ATOM 649 C C . ASP A 1 79 ? -10.385 9.178 -3.139 1.00 54.69 79 ASP A C 1
ATOM 651 O O . ASP A 1 79 ? -9.240 8.762 -3.019 1.00 54.69 79 ASP A O 1
ATOM 655 N N . GLU A 1 80 ? -10.759 9.974 -4.151 1.00 52.53 80 GLU A N 1
ATOM 656 C CA . GLU A 1 80 ? -10.047 10.172 -5.438 1.00 52.53 80 GLU A CA 1
ATOM 657 C C . GLU A 1 80 ? -8.523 10.458 -5.398 1.00 52.53 80 GLU A C 1
ATOM 659 O O . GLU A 1 80 ? -7.892 10.316 -6.449 1.00 52.53 80 GLU A O 1
ATOM 664 N N . ASP A 1 81 ? -7.930 10.810 -4.248 1.00 49.50 81 ASP A N 1
ATOM 665 C CA . ASP A 1 81 ? -6.601 11.431 -4.157 1.00 49.50 81 ASP A CA 1
ATOM 666 C C . ASP A 1 81 ? -5.641 10.856 -3.069 1.00 49.50 81 ASP A C 1
ATOM 668 O O . ASP A 1 81 ? -4.625 11.490 -2.789 1.00 49.50 81 ASP A O 1
ATOM 672 N N . GLY A 1 82 ? -5.874 9.676 -2.452 1.00 51.69 82 GLY A N 1
ATOM 673 C CA . GLY A 1 82 ? -5.019 9.243 -1.313 1.00 51.69 82 GLY A CA 1
ATOM 674 C C . GLY A 1 82 ? -4.985 7.764 -0.880 1.00 51.69 82 GLY A C 1
ATOM 675 O O . GLY A 1 82 ? -4.992 7.495 0.320 1.00 51.69 82 GLY A O 1
ATOM 676 N N . TYR A 1 83 ? -4.947 6.796 -1.806 1.00 56.78 83 TYR A N 1
ATOM 677 C CA . TYR A 1 83 ? -5.060 5.358 -1.467 1.00 56.78 83 TYR A CA 1
ATOM 678 C C . TYR A 1 83 ? -3.816 4.680 -0.887 1.00 56.78 83 TYR A C 1
ATOM 680 O O . TYR A 1 83 ? -3.961 3.728 -0.119 1.00 56.78 83 TYR A O 1
ATOM 688 N N . ASP A 1 84 ? -2.617 5.118 -1.269 1.00 56.88 84 ASP A N 1
ATOM 689 C CA . ASP A 1 84 ? -1.416 4.278 -1.135 1.00 56.88 84 ASP A CA 1
ATOM 690 C C . ASP A 1 84 ? -0.953 4.132 0.331 1.00 56.88 84 ASP A C 1
ATOM 692 O O . ASP A 1 84 ? -0.505 3.063 0.742 1.00 56.88 84 ASP A O 1
ATOM 696 N N . ASP A 1 85 ? -1.153 5.162 1.159 1.00 59.38 85 ASP A N 1
ATOM 697 C CA . ASP A 1 85 ? -0.637 5.194 2.538 1.00 59.38 85 ASP A CA 1
ATOM 698 C C . ASP A 1 85 ? -1.504 4.426 3.550 1.00 59.38 85 ASP A C 1
ATOM 700 O O . ASP A 1 85 ? -1.123 4.272 4.709 1.00 59.38 85 ASP A O 1
ATOM 704 N N . GLN A 1 86 ? -2.688 3.958 3.140 1.00 72.38 86 GLN A N 1
ATOM 705 C CA . GLN A 1 86 ? -3.718 3.422 4.045 1.00 72.38 86 GLN A CA 1
ATOM 706 C C . GLN A 1 86 ? -4.032 1.942 3.801 1.00 72.38 86 GLN A C 1
ATOM 708 O O . GLN A 1 86 ? -4.945 1.382 4.423 1.00 72.38 86 GLN A O 1
ATOM 713 N N . ILE A 1 87 ? -3.285 1.306 2.895 1.00 86.81 87 ILE A N 1
ATOM 714 C CA . ILE A 1 87 ? -3.411 -0.109 2.563 1.00 86.81 87 ILE A CA 1
ATOM 715 C C . ILE A 1 87 ? -2.072 -0.782 2.821 1.00 86.81 87 ILE A C 1
ATOM 717 O O . ILE A 1 87 ? -1.052 -0.403 2.253 1.00 86.81 87 ILE A O 1
ATOM 721 N N . ALA A 1 88 ? -2.092 -1.809 3.661 1.00 90.69 88 ALA A N 1
ATOM 722 C CA . ALA A 1 88 ? -0.928 -2.634 3.912 1.00 90.69 88 ALA A CA 1
ATOM 723 C C . ALA A 1 88 ? -1.058 -3.966 3.182 1.00 90.69 88 ALA A C 1
ATOM 725 O O . ALA A 1 88 ? -2.139 -4.561 3.148 1.00 90.69 88 ALA A O 1
ATOM 726 N N . VAL A 1 89 ? 0.047 -4.445 2.613 1.00 90.88 89 VAL A N 1
ATOM 727 C CA . VAL A 1 89 ? 0.086 -5.696 1.849 1.00 90.88 89 VAL A CA 1
ATOM 728 C C . VAL A 1 89 ? 1.239 -6.557 2.343 1.00 90.88 89 VAL A C 1
ATOM 730 O O . VAL A 1 89 ? 2.392 -6.138 2.321 1.00 90.88 89 VAL A O 1
ATOM 733 N N . GLY A 1 90 ? 0.912 -7.765 2.785 1.00 92.12 90 GLY A N 1
ATOM 734 C CA . GLY A 1 90 ? 1.859 -8.811 3.146 1.00 92.12 90 GLY A CA 1
ATOM 735 C C . GLY A 1 90 ? 1.865 -9.938 2.114 1.00 92.12 90 GLY A C 1
ATOM 736 O O . GLY A 1 90 ? 1.302 -9.800 1.026 1.00 92.12 90 GLY A O 1
ATOM 737 N N . HIS A 1 91 ? 2.504 -11.064 2.431 1.00 91.31 91 HIS A N 1
ATOM 738 C CA . HIS A 1 91 ? 2.511 -12.243 1.551 1.00 91.31 91 HIS A CA 1
ATOM 739 C C . HIS A 1 91 ? 1.159 -12.940 1.532 1.00 91.31 91 HIS A C 1
ATOM 741 O O . HIS A 1 91 ? 0.750 -13.490 0.511 1.00 91.31 91 HIS A O 1
ATOM 747 N N . ASN A 1 92 ? 0.471 -12.916 2.672 1.00 91.25 92 ASN A N 1
ATOM 748 C CA . ASN A 1 92 ? -0.776 -13.629 2.879 1.00 91.25 92 ASN A CA 1
ATOM 749 C C . ASN A 1 92 ? -1.955 -12.696 3.112 1.00 91.25 92 ASN A C 1
ATOM 751 O O . ASN A 1 92 ? -3.081 -13.144 2.943 1.00 91.25 92 ASN A O 1
ATOM 755 N N . TYR A 1 93 ? -1.746 -11.439 3.505 1.00 92.75 93 TYR A N 1
ATOM 756 C CA . TYR A 1 93 ? -2.853 -10.550 3.848 1.00 92.75 93 TYR A CA 1
ATOM 757 C C . TYR A 1 93 ? -2.813 -9.208 3.126 1.00 92.75 93 TYR A C 1
ATOM 759 O O . TYR A 1 93 ? -1.757 -8.638 2.874 1.00 92.75 93 TYR A O 1
ATOM 767 N N . ILE A 1 94 ? -4.000 -8.660 2.883 1.00 92.00 94 ILE A N 1
ATOM 768 C CA . ILE A 1 94 ? -4.214 -7.243 2.580 1.00 92.00 94 ILE A CA 1
ATOM 769 C C . ILE A 1 94 ? -5.026 -6.622 3.714 1.00 92.00 94 ILE A C 1
ATOM 771 O O . ILE A 1 94 ? -6.008 -7.216 4.167 1.00 92.00 94 ILE A O 1
ATOM 775 N N . ALA A 1 95 ? -4.622 -5.446 4.187 1.00 93.38 9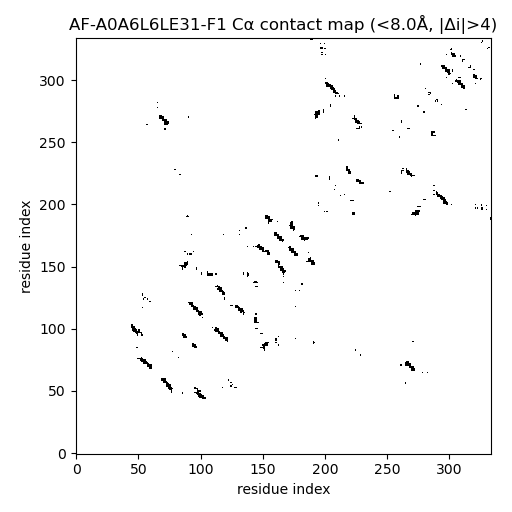5 ALA A N 1
ATOM 776 C CA . ALA A 1 95 ? -5.247 -4.756 5.308 1.00 93.38 95 ALA A CA 1
ATOM 777 C C . ALA A 1 95 ? -5.541 -3.286 4.988 1.00 93.38 95 ALA A C 1
ATOM 779 O O . ALA A 1 95 ? -4.782 -2.628 4.287 1.00 93.38 95 ALA A O 1
ATOM 780 N N . PHE A 1 96 ? -6.637 -2.778 5.544 1.00 91.00 96 PHE A N 1
ATOM 781 C CA . PHE A 1 96 ? -7.168 -1.433 5.361 1.00 91.00 96 PHE A CA 1
ATOM 782 C C . PHE A 1 96 ? -7.420 -0.794 6.726 1.00 91.00 96 PHE A C 1
ATOM 784 O O . PHE A 1 96 ? -7.944 -1.455 7.632 1.00 91.00 96 PHE A O 1
ATOM 791 N N . GLN A 1 97 ? -7.113 0.493 6.853 1.00 91.75 97 GLN A N 1
ATOM 792 C CA . GLN A 1 97 ? -7.556 1.299 7.988 1.00 91.75 97 GLN A CA 1
ATOM 793 C C . GLN A 1 97 ? -9.002 1.770 7.775 1.00 91.75 97 GLN A C 1
ATOM 795 O O . GLN A 1 97 ? -9.354 2.227 6.695 1.00 91.75 97 GLN A O 1
ATOM 800 N N . ASP A 1 98 ? -9.826 1.663 8.815 1.00 90.31 98 ASP A N 1
ATOM 801 C CA . ASP A 1 98 ? -11.172 2.238 8.899 1.00 90.31 98 ASP A CA 1
ATOM 802 C C . ASP A 1 98 ? -11.279 2.929 10.263 1.00 90.31 98 ASP A C 1
ATOM 804 O O . ASP A 1 98 ? -11.405 2.266 11.302 1.00 90.31 98 ASP A O 1
ATOM 808 N N . SER A 1 99 ? -11.136 4.255 10.285 1.00 89.44 99 SER A N 1
ATOM 809 C CA . SER A 1 99 ? -11.070 5.021 11.532 1.00 89.44 99 SER A CA 1
ATOM 810 C C . SER A 1 99 ? -11.819 6.350 11.492 1.00 89.44 99 SER A C 1
ATOM 812 O O . SER A 1 99 ? -11.893 7.015 10.459 1.00 89.44 99 SER A O 1
ATOM 814 N N . LYS A 1 100 ? -12.295 6.753 12.672 1.00 90.56 100 LYS A N 1
ATOM 815 C CA . LYS A 1 100 ? -12.788 8.089 13.027 1.00 90.56 100 LYS A CA 1
ATOM 816 C C . LYS A 1 100 ? -11.995 8.539 14.250 1.00 90.56 100 LYS A C 1
ATOM 818 O O . LYS A 1 100 ? -12.148 7.932 15.309 1.00 90.56 100 LYS A O 1
ATOM 823 N N . LEU A 1 101 ? -11.148 9.551 14.097 1.00 87.19 101 LEU A N 1
ATOM 824 C CA . LEU A 1 101 ? -10.289 10.078 15.167 1.00 87.19 101 LEU A CA 1
ATOM 825 C C . LEU A 1 101 ? -10.523 11.577 15.350 1.00 87.19 101 LEU A C 1
ATOM 827 O O . LEU A 1 101 ? -10.789 12.274 14.374 1.00 87.19 101 LEU A O 1
ATOM 831 N N . GLY A 1 102 ? -10.446 12.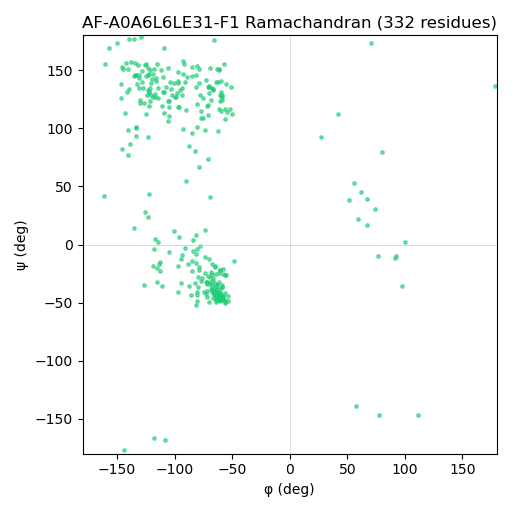085 16.577 1.00 82.06 102 GLY A N 1
ATOM 832 C CA . GLY A 1 102 ? -10.624 13.500 16.876 1.00 82.06 102 GLY A CA 1
ATOM 833 C C . GLY A 1 102 ? -9.494 14.365 16.306 1.00 82.06 102 GLY A C 1
ATOM 834 O O . GLY A 1 102 ? -8.312 14.067 16.460 1.00 82.06 102 GLY A O 1
ATOM 835 N N . ASN A 1 103 ? -9.860 15.478 15.674 1.00 75.62 103 ASN A N 1
ATOM 836 C CA . ASN A 1 103 ? -8.942 16.451 15.074 1.00 75.62 103 ASN A CA 1
ATOM 837 C C . ASN A 1 103 ? -8.420 17.484 16.099 1.00 75.62 103 ASN A C 1
ATOM 839 O O . ASN A 1 103 ? -7.381 18.101 15.900 1.00 75.62 103 ASN A O 1
ATOM 843 N N . VAL A 1 104 ? -9.151 17.706 17.201 1.00 61.25 104 VAL A N 1
ATOM 844 C CA . VAL A 1 104 ? -8.984 18.918 18.031 1.00 61.25 104 VAL A CA 1
ATOM 845 C C . VAL A 1 104 ? -8.366 18.653 19.407 1.00 61.25 104 VAL A C 1
ATOM 847 O O . VAL A 1 104 ? -7.606 19.485 19.895 1.00 61.25 104 VAL A O 1
ATOM 850 N N . ASN A 1 105 ? -8.670 17.522 20.058 1.00 61.88 105 ASN A N 1
ATOM 851 C CA . ASN A 1 105 ? -8.233 17.281 21.438 1.00 61.88 105 ASN A CA 1
ATOM 852 C C . ASN A 1 105 ? -7.793 15.827 21.668 1.00 61.88 105 ASN A C 1
ATOM 854 O O . ASN A 1 105 ? -8.490 15.017 22.272 1.00 61.88 105 ASN A O 1
ATOM 858 N N . GLN A 1 106 ? -6.588 15.505 21.201 1.00 63.19 106 GLN A N 1
ATOM 859 C CA . GLN A 1 106 ? -6.013 14.152 21.198 1.00 63.19 106 GLN A CA 1
ATOM 860 C C . GLN A 1 106 ? -5.554 13.649 22.587 1.00 63.19 106 GLN A C 1
ATOM 862 O O . GLN A 1 106 ? -4.834 12.662 22.702 1.00 63.19 106 GLN A O 1
ATOM 867 N N . ASN A 1 107 ? -5.931 14.332 23.670 1.00 65.88 107 ASN A N 1
ATOM 868 C CA . ASN A 1 107 ? -5.542 13.985 25.043 1.00 65.88 107 ASN A CA 1
ATOM 869 C C . ASN A 1 107 ? -6.725 13.546 25.915 1.00 65.88 107 ASN A C 1
ATOM 871 O O . ASN A 1 107 ? -6.551 13.258 27.110 1.00 65.88 107 ASN A O 1
ATOM 875 N N . GLU A 1 108 ? -7.918 13.481 25.334 1.00 71.44 108 GLU A N 1
ATOM 876 C CA . GLU A 1 108 ? -9.150 13.096 26.006 1.00 71.44 108 GLU A CA 1
ATOM 877 C C . GLU A 1 108 ? -9.727 11.834 25.379 1.00 71.44 108 GLU A C 1
ATOM 879 O O . GLU A 1 108 ? -9.485 11.513 24.221 1.00 71.44 108 GLU A O 1
ATOM 884 N N . LYS A 1 109 ? -10.435 11.062 26.202 1.00 72.88 109 LYS A N 1
ATOM 885 C CA . LYS A 1 109 ? -11.117 9.866 25.731 1.00 72.88 109 LYS A CA 1
ATOM 886 C C . LYS A 1 109 ? -12.423 10.300 25.084 1.00 72.88 109 LYS A C 1
ATOM 888 O O . LYS A 1 109 ? -13.281 10.838 25.779 1.00 72.88 109 LYS A O 1
ATOM 893 N N . ASP A 1 110 ? -12.591 9.971 23.816 1.00 78.38 110 ASP A N 1
ATOM 894 C CA . ASP A 1 110 ? -13.837 10.172 23.092 1.00 78.38 110 ASP A CA 1
ATOM 895 C C . ASP A 1 110 ? -14.534 8.819 22.862 1.00 78.38 110 ASP A C 1
ATOM 897 O O . ASP A 1 110 ? -13.904 7.802 22.563 1.00 78.38 110 ASP A O 1
ATOM 901 N N . SER A 1 111 ? -15.847 8.781 23.087 1.00 80.00 111 SER A N 1
ATOM 902 C CA . SER A 1 111 ? -16.678 7.593 22.870 1.00 80.00 111 SER A CA 1
ATOM 903 C C . SER A 1 111 ? -17.035 7.348 21.406 1.00 80.00 111 SER A C 1
ATOM 905 O O . SER A 1 111 ? -17.450 6.238 21.078 1.00 80.00 111 SER A O 1
ATOM 907 N N . GLU A 1 112 ? -16.923 8.362 20.550 1.00 87.06 112 GLU A N 1
ATOM 908 C CA . GLU A 1 112 ? -17.219 8.248 19.121 1.00 87.06 112 GLU A CA 1
ATOM 909 C C . GLU A 1 112 ? -16.021 7.806 18.284 1.00 87.06 112 GLU A C 1
ATOM 911 O O . GLU A 1 112 ? -16.195 7.358 17.147 1.00 87.06 112 GLU A O 1
ATOM 916 N N . GLU A 1 113 ? -14.816 7.914 18.839 1.00 89.88 113 GLU A N 1
ATOM 917 C CA . GLU A 1 113 ? -13.611 7.464 18.166 1.00 89.88 113 GLU A CA 1
ATOM 918 C C . GLU A 1 113 ? -13.621 5.952 17.952 1.00 89.88 113 GLU A C 1
ATOM 920 O O . GLU A 1 113 ? -13.998 5.152 18.814 1.00 89.88 113 GLU A O 1
ATOM 925 N N . TYR A 1 114 ? -13.152 5.553 16.777 1.00 92.88 114 TYR A N 1
ATOM 926 C CA . TYR A 1 114 ? -12.844 4.165 16.495 1.00 92.88 114 TYR A CA 1
ATOM 927 C C . TYR A 1 114 ? -11.650 4.068 15.564 1.00 92.88 114 TYR A C 1
ATOM 929 O O . TYR A 1 114 ? -11.401 4.924 14.719 1.00 92.88 114 TYR A O 1
ATOM 937 N N . PHE A 1 115 ? -10.952 2.950 15.686 1.00 93.69 115 PHE A N 1
ATOM 938 C CA . PHE A 1 115 ? -9.890 2.567 14.779 1.00 93.69 115 PHE A CA 1
ATOM 939 C C . PHE A 1 115 ? -9.966 1.068 14.592 1.00 93.69 115 PHE A C 1
ATOM 941 O O . PHE A 1 115 ? -9.741 0.295 15.531 1.00 93.69 115 PHE A O 1
ATOM 948 N N . LYS A 1 116 ? -10.300 0.663 13.374 1.00 94.38 116 LYS A N 1
ATOM 949 C CA . LYS A 1 116 ? -10.371 -0.732 12.983 1.00 94.38 116 LYS A CA 1
ATOM 950 C C . LYS A 1 116 ? -9.388 -0.988 11.864 1.00 94.38 116 LYS A C 1
ATOM 952 O O . LYS A 1 116 ? -9.222 -0.170 10.965 1.00 94.38 116 LYS A O 1
ATOM 957 N N . ILE A 1 117 ? -8.776 -2.159 11.917 1.00 94.81 117 ILE A N 1
ATOM 958 C CA . ILE A 1 117 ? -8.052 -2.701 10.777 1.00 94.81 117 ILE A CA 1
ATOM 959 C C . ILE A 1 117 ? -8.910 -3.796 10.192 1.00 94.81 117 ILE A C 1
ATOM 961 O O . ILE A 1 117 ? -9.215 -4.774 10.877 1.00 94.81 117 ILE A O 1
ATOM 965 N N . ARG A 1 118 ? -9.313 -3.621 8.938 1.00 93.88 118 ARG A N 1
ATOM 966 C CA . ARG A 1 118 ? -10.028 -4.631 8.167 1.00 93.88 118 ARG A CA 1
ATOM 967 C C . ARG A 1 118 ? -9.037 -5.362 7.285 1.00 93.88 118 ARG A C 1
ATOM 969 O O . ARG A 1 118 ? -8.287 -4.710 6.577 1.00 93.88 118 ARG A O 1
ATOM 976 N N . TYR A 1 119 ? -9.038 -6.685 7.287 1.00 94.44 119 TYR A N 1
ATOM 977 C CA . TYR A 1 119 ? -8.062 -7.456 6.526 1.00 94.44 119 TYR A CA 1
ATOM 978 C C . TYR A 1 119 ? -8.659 -8.718 5.908 1.00 94.44 119 TYR A C 1
ATOM 980 O O . TYR A 1 119 ? -9.675 -9.245 6.369 1.00 94.44 119 TYR A O 1
ATOM 988 N N . TYR A 1 120 ? -8.014 -9.186 4.844 1.00 93.00 120 TYR A N 1
ATOM 989 C CA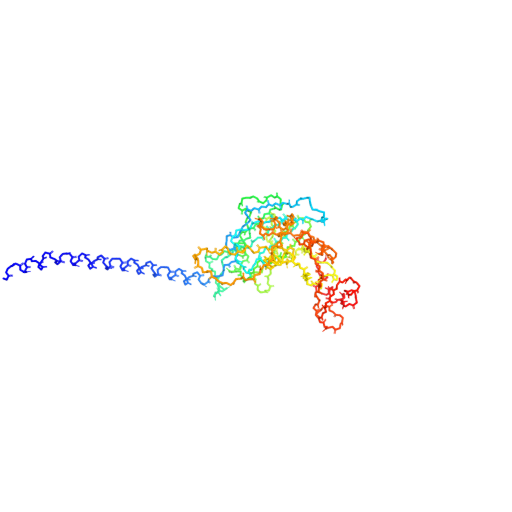 . TYR A 1 120 ? -8.419 -10.341 4.051 1.00 93.00 120 TYR A CA 1
ATOM 990 C C . TYR A 1 120 ? -7.207 -11.222 3.783 1.00 93.00 120 TYR A C 1
ATOM 992 O O . TYR A 1 120 ? -6.102 -10.707 3.617 1.00 93.00 120 TYR A O 1
ATOM 1000 N N . LEU A 1 121 ? -7.422 -12.537 3.736 1.00 90.25 121 LEU A N 1
ATOM 1001 C CA . LEU A 1 121 ? -6.414 -13.482 3.274 1.00 90.25 121 LEU A CA 1
ATOM 1002 C C . LEU A 1 121 ? -6.372 -13.458 1.743 1.00 90.25 121 LEU A C 1
ATOM 1004 O O . LEU A 1 121 ? -7.411 -13.604 1.098 1.00 90.25 121 LEU A O 1
ATOM 1008 N N . ILE A 1 122 ? -5.180 -13.298 1.181 1.00 85.56 122 ILE A N 1
ATOM 1009 C CA . ILE A 1 122 ? -4.953 -13.248 -0.256 1.00 85.56 122 ILE A CA 1
ATOM 1010 C C . ILE A 1 122 ? -5.411 -14.565 -0.901 1.00 85.56 122 ILE A C 1
ATOM 1012 O O . ILE A 1 122 ? -4.951 -15.644 -0.534 1.00 85.56 122 ILE A O 1
ATOM 1016 N N . GLY A 1 123 ? -6.312 -14.486 -1.880 1.00 74.38 123 GLY A N 1
ATOM 1017 C CA . GLY A 1 123 ? -6.970 -15.628 -2.519 1.00 74.38 123 GLY A CA 1
ATOM 1018 C C . GLY A 1 123 ? -8.303 -16.070 -1.898 1.00 74.38 123 GLY A C 1
ATOM 1019 O O . GLY A 1 123 ? -9.010 -16.863 -2.527 1.00 74.38 123 GLY A O 1
ATOM 1020 N N . GLU A 1 124 ? -8.672 -15.573 -0.716 1.00 77.62 124 GLU A N 1
ATOM 1021 C CA . GLU A 1 124 ? -9.925 -15.899 -0.017 1.00 77.62 124 GLU A CA 1
ATOM 1022 C C . GLU A 1 124 ? -10.745 -14.648 0.357 1.00 77.62 124 GLU A C 1
ATOM 1024 O O . GLU A 1 124 ? -11.522 -14.639 1.313 1.00 77.62 124 GLU A O 1
ATOM 1029 N N . GLU A 1 125 ? -10.610 -13.569 -0.410 1.00 72.69 125 GLU A N 1
ATOM 1030 C CA . GLU A 1 125 ? -11.124 -12.243 -0.081 1.00 72.69 125 GLU A CA 1
ATOM 1031 C C . GLU A 1 125 ? -12.634 -12.089 -0.350 1.00 72.69 125 GLU A C 1
ATOM 1033 O O . GLU A 1 125 ? -13.077 -11.350 -1.233 1.00 72.69 125 GLU A O 1
ATOM 1038 N N . LYS A 1 126 ? -13.463 -12.806 0.415 1.00 69.81 126 LYS A N 1
ATOM 1039 C CA . LYS A 1 126 ? -14.930 -12.744 0.327 1.00 69.81 126 LYS A CA 1
ATOM 1040 C C . LYS A 1 126 ? -15.557 -12.109 1.568 1.00 69.81 126 LYS A C 1
ATOM 1042 O O . LYS A 1 126 ? -15.084 -12.274 2.689 1.00 69.81 126 LYS A O 1
ATOM 1047 N N . GLY A 1 127 ? -16.699 -11.452 1.370 1.00 74.06 127 GLY A N 1
ATOM 1048 C CA . GLY A 1 127 ? -17.519 -10.912 2.456 1.00 74.06 127 GLY A CA 1
ATOM 1049 C C . GLY A 1 127 ? -16.969 -9.611 3.042 1.00 74.06 127 GLY A C 1
ATOM 1050 O O . GLY A 1 127 ? -16.417 -8.784 2.327 1.00 74.06 127 GLY A O 1
ATOM 1051 N N . GLU A 1 128 ? -17.169 -9.400 4.343 1.00 80.50 128 GLU A N 1
ATOM 1052 C CA . GLU A 1 128 ? -16.771 -8.153 5.015 1.00 80.50 128 GLU A CA 1
ATOM 1053 C C . GLU A 1 128 ? -15.300 -8.127 5.456 1.00 80.50 128 GLU A C 1
ATOM 1055 O O . GLU A 1 128 ? -14.826 -7.095 5.930 1.00 80.50 128 GLU A O 1
ATOM 1060 N N . GLY A 1 129 ? -14.571 -9.234 5.304 1.00 84.81 129 GLY A N 1
ATOM 1061 C CA . GLY A 1 129 ? -13.223 -9.384 5.846 1.00 84.81 129 GLY A CA 1
ATOM 1062 C C . GLY A 1 129 ? -13.209 -9.500 7.370 1.00 84.81 129 GLY A C 1
ATOM 1063 O O . GLY A 1 129 ? -14.224 -9.355 8.055 1.00 84.81 129 GLY A O 1
ATOM 1064 N N . HIS A 1 130 ? -12.033 -9.776 7.913 1.00 92.12 130 HIS A N 1
ATOM 1065 C CA . HIS A 1 130 ? -11.814 -9.809 9.351 1.00 92.12 130 HIS A CA 1
ATOM 1066 C C . HIS A 1 130 ? -11.518 -8.404 9.871 1.00 92.12 130 HIS A C 1
ATOM 1068 O O . HIS A 1 130 ? -11.001 -7.565 9.139 1.00 92.12 130 HIS A O 1
ATOM 1074 N N . THR A 1 131 ? -11.830 -8.136 11.140 1.00 94.50 131 THR A N 1
ATOM 1075 C CA . THR A 1 131 ? -11.588 -6.822 11.748 1.00 94.50 131 THR A CA 1
ATOM 1076 C C . THR A 1 131 ? -10.885 -6.935 13.090 1.00 94.50 131 THR A C 1
ATOM 1078 O O . THR A 1 131 ? -11.324 -7.709 13.940 1.00 94.50 131 THR A O 1
ATOM 1081 N N . ILE A 1 132 ? -9.867 -6.106 13.306 1.00 96.06 132 ILE A N 1
ATOM 1082 C CA . ILE A 1 132 ? -9.230 -5.874 14.607 1.00 96.06 132 ILE A CA 1
ATOM 1083 C C . ILE A 1 132 ? -9.703 -4.519 15.122 1.00 96.06 132 ILE A C 1
ATOM 1085 O O . ILE A 1 132 ? -9.522 -3.507 14.450 1.00 96.06 132 ILE A O 1
ATOM 1089 N N . ASP A 1 133 ? -10.290 -4.489 16.317 1.00 95.56 133 ASP A N 1
ATOM 1090 C CA . ASP A 1 133 ? -10.633 -3.248 17.018 1.00 95.56 133 ASP A CA 1
ATOM 1091 C C . ASP A 1 133 ? -9.396 -2.717 17.757 1.00 95.56 133 ASP A C 1
ATOM 1093 O O . ASP A 1 133 ? -9.190 -2.959 18.951 1.00 95.56 133 ASP A O 1
ATOM 1097 N N . VAL A 1 134 ? -8.527 -2.049 16.997 1.00 95.44 134 VAL A N 1
ATOM 1098 C CA . VAL A 1 134 ? -7.253 -1.501 17.473 1.00 95.44 134 VAL A CA 1
ATOM 1099 C C . VAL A 1 134 ? -7.489 -0.495 18.590 1.00 95.44 134 VAL A C 1
ATOM 1101 O O . VAL A 1 134 ? -6.804 -0.552 19.610 1.00 95.44 134 VAL A O 1
ATOM 1104 N N . PHE A 1 135 ? -8.489 0.376 18.437 1.00 93.50 135 PHE A N 1
ATOM 1105 C CA . PHE A 1 135 ? -8.810 1.399 19.430 1.00 93.50 135 PHE A CA 1
ATOM 1106 C C . PHE A 1 135 ? -9.157 0.789 20.790 1.00 93.50 135 PHE A C 1
ATOM 1108 O O . PHE A 1 135 ? -8.619 1.184 21.827 1.00 93.50 135 PHE A O 1
ATOM 1115 N N . LYS A 1 136 ? -9.982 -0.260 20.803 1.00 93.50 136 LYS A N 1
ATOM 1116 C CA . LYS A 1 136 ? -10.309 -0.973 22.040 1.00 93.50 136 LYS A CA 1
ATOM 1117 C C . LYS A 1 136 ? -9.098 -1.664 22.666 1.00 93.50 136 LYS A C 1
ATOM 1119 O O . LYS A 1 136 ? -9.030 -1.765 23.892 1.00 93.50 136 LYS A O 1
ATOM 1124 N N . ILE A 1 137 ? -8.163 -2.171 21.861 1.00 95.25 137 ILE A N 1
ATOM 1125 C CA . ILE A 1 137 ? -6.938 -2.806 22.368 1.00 95.25 137 ILE A CA 1
ATOM 1126 C C . ILE A 1 137 ? -6.015 -1.754 22.991 1.00 95.25 137 ILE A C 1
ATOM 1128 O O . ILE A 1 137 ? -5.615 -1.914 24.142 1.00 95.25 137 ILE A O 1
ATOM 1132 N N . ILE A 1 138 ? -5.736 -0.647 22.299 1.00 92.62 138 ILE A N 1
ATOM 1133 C CA . ILE A 1 138 ? -4.839 0.397 22.822 1.00 92.62 138 ILE A CA 1
ATOM 1134 C C . ILE A 1 138 ? -5.425 1.106 24.050 1.00 92.62 138 ILE A C 1
ATOM 1136 O O . ILE A 1 138 ? -4.680 1.400 24.985 1.00 92.62 138 ILE A O 1
ATOM 1140 N N . GLN A 1 139 ? -6.751 1.250 24.156 1.00 91.25 139 GLN A N 1
ATOM 1141 C CA . GLN A 1 139 ? -7.380 1.738 25.390 1.00 91.25 139 GLN A CA 1
ATOM 1142 C C . GLN A 1 139 ? -7.109 0.838 26.600 1.00 91.25 139 GLN A C 1
ATOM 1144 O O . GLN A 1 139 ? -6.862 1.334 27.699 1.00 91.25 139 GLN A O 1
ATOM 1149 N N . LYS A 1 140 ? -7.093 -0.489 26.415 1.00 93.94 140 LYS A N 1
ATOM 1150 C CA . LYS A 1 140 ? -6.727 -1.430 27.490 1.00 93.94 140 LYS A CA 1
ATOM 1151 C C . LYS A 1 140 ? -5.255 -1.328 27.886 1.00 93.94 140 LYS A C 1
ATOM 11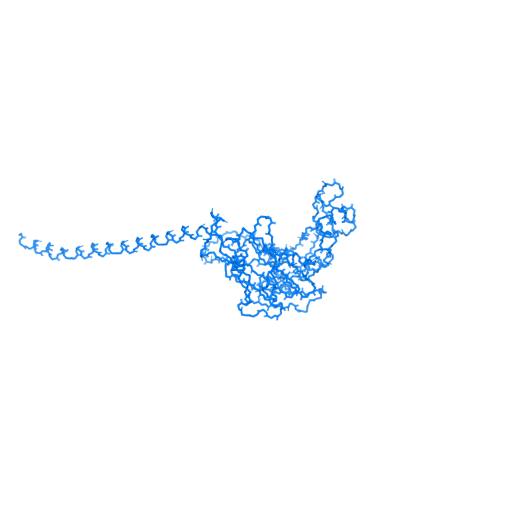53 O O . LYS A 1 140 ? -4.918 -1.651 29.020 1.00 93.94 140 LYS A O 1
ATOM 1158 N N . LEU A 1 141 ? -4.395 -0.876 26.974 1.00 92.12 141 LEU A N 1
ATOM 1159 C CA . LEU A 1 141 ? -2.977 -0.620 27.238 1.00 92.12 141 LEU A CA 1
ATOM 1160 C C . LEU A 1 141 ? -2.728 0.734 27.925 1.00 92.12 141 LEU A C 1
ATOM 1162 O O . LEU A 1 141 ? -1.587 1.023 28.276 1.00 92.12 141 LEU A O 1
ATOM 1166 N N . GLY A 1 142 ? -3.775 1.540 28.138 1.00 91.62 142 GLY A N 1
ATOM 1167 C CA . GLY A 1 142 ? -3.711 2.822 28.842 1.00 91.62 142 GLY A CA 1
ATOM 1168 C C . GLY A 1 142 ? -3.666 4.058 27.940 1.00 91.62 142 GLY A C 1
ATOM 1169 O O . GLY A 1 142 ? -3.593 5.170 28.461 1.00 91.62 142 GLY A O 1
ATOM 1170 N N . TYR A 1 143 ? -3.740 3.899 26.615 1.00 89.75 143 TYR A N 1
ATOM 1171 C CA . TYR A 1 143 ? -3.815 5.034 25.691 1.00 89.75 143 TYR A CA 1
ATOM 1172 C C . TYR A 1 143 ? -5.237 5.598 25.651 1.00 89.75 143 TYR A C 1
ATOM 1174 O O . TYR A 1 143 ? -6.215 4.854 25.644 1.00 89.75 143 TYR A O 1
ATOM 1182 N N . LYS A 1 144 ? -5.370 6.925 25.628 1.00 87.94 144 LYS A N 1
ATOM 1183 C CA . LYS A 1 144 ? -6.689 7.574 25.560 1.00 87.94 144 LYS A CA 1
ATOM 1184 C C . LYS A 1 144 ? -7.245 7.604 24.137 1.00 87.94 144 LYS A C 1
ATOM 1186 O O . LYS A 1 144 ? -8.427 7.324 23.960 1.00 87.94 144 LYS A O 1
ATOM 1191 N N . THR A 1 145 ? -6.371 7.886 23.170 1.00 87.06 145 THR A N 1
ATOM 1192 C CA . THR A 1 145 ? -6.655 7.921 21.732 1.00 87.06 145 THR A CA 1
ATOM 1193 C C . THR A 1 145 ? -5.453 7.406 20.919 1.00 87.06 145 THR A C 1
ATOM 1195 O O . THR A 1 145 ? -4.456 6.967 21.502 1.00 87.06 145 THR A O 1
ATOM 1198 N N . ILE A 1 146 ? -5.556 7.442 19.590 1.00 87.25 146 ILE A N 1
ATOM 1199 C CA . ILE A 1 146 ? -4.506 7.119 18.618 1.00 87.25 146 ILE A CA 1
ATOM 1200 C C . ILE A 1 146 ? -4.157 8.399 17.860 1.00 87.25 146 ILE A C 1
ATOM 1202 O O . ILE A 1 146 ? -5.035 9.033 17.287 1.00 87.25 146 ILE A O 1
ATOM 1206 N N . TYR A 1 147 ? -2.876 8.764 17.840 1.00 79.06 147 TYR A N 1
ATOM 1207 C CA . TYR A 1 147 ? -2.412 9.962 17.135 1.00 79.06 147 TYR A CA 1
ATOM 1208 C C . TYR A 1 147 ? -2.205 9.734 15.630 1.00 79.06 147 TYR A C 1
ATOM 1210 O O . TYR A 1 147 ? -2.374 10.651 14.833 1.00 79.06 147 TYR A O 1
ATOM 1218 N N . GLY A 1 148 ? -1.791 8.528 15.235 1.00 80.94 148 GLY A N 1
ATOM 1219 C CA . GLY A 1 148 ? -1.339 8.249 13.877 1.00 80.94 148 GLY A CA 1
ATOM 1220 C C . GLY A 1 148 ? -2.180 7.228 13.117 1.00 80.94 148 GLY A C 1
ATOM 1221 O O . GLY A 1 148 ? -3.279 6.848 13.513 1.00 80.94 148 GLY A O 1
ATOM 1222 N N . ASN A 1 149 ? -1.617 6.775 12.000 1.00 88.31 149 ASN A N 1
ATOM 1223 C CA . ASN A 1 149 ? -2.247 5.841 11.074 1.00 88.31 149 ASN A CA 1
ATOM 1224 C C . ASN A 1 149 ? -1.592 4.456 11.131 1.00 88.31 149 ASN A C 1
ATOM 1226 O O . ASN A 1 149 ? -0.533 4.250 11.741 1.00 88.31 149 ASN A O 1
ATOM 1230 N N . MET A 1 150 ? -2.249 3.504 10.481 1.00 92.19 150 MET A N 1
ATOM 1231 C CA . MET A 1 150 ? -1.650 2.254 10.044 1.00 92.19 150 MET A CA 1
ATOM 1232 C C . MET A 1 150 ? -0.611 2.572 8.964 1.00 92.19 150 MET A C 1
ATOM 1234 O O . MET A 1 150 ? -0.882 3.362 8.067 1.00 92.19 150 MET A O 1
ATOM 1238 N N . GLU A 1 151 ? 0.573 1.980 9.058 1.00 90.38 151 GLU A N 1
ATOM 1239 C CA . GLU A 1 151 ? 1.576 2.068 7.994 1.00 90.38 151 GLU A CA 1
ATOM 1240 C C . GLU A 1 151 ? 1.268 1.045 6.891 1.00 90.38 151 GLU A C 1
ATOM 1242 O O . GLU A 1 151 ? 0.792 -0.056 7.177 1.00 90.38 151 GLU A O 1
ATOM 1247 N N . SER A 1 152 ? 1.570 1.396 5.638 1.00 88.00 152 SER A N 1
ATOM 1248 C CA . SER A 1 152 ? 1.420 0.515 4.471 1.00 88.00 152 SER A CA 1
ATOM 1249 C C . SER A 1 152 ? 2.413 -0.659 4.475 1.00 88.00 152 SER A C 1
ATOM 1251 O O . SER A 1 152 ? 2.143 -1.720 3.908 1.00 88.00 152 SER A O 1
ATOM 1253 N N . THR A 1 153 ? 3.542 -0.526 5.171 1.00 89.31 153 THR A N 1
ATOM 1254 C CA . THR A 1 153 ? 4.525 -1.604 5.328 1.00 89.31 153 THR A CA 1
ATOM 1255 C C . THR A 1 153 ? 4.051 -2.664 6.326 1.00 89.31 153 THR A C 1
ATOM 1257 O O . THR A 1 153 ? 3.757 -2.366 7.489 1.00 89.31 153 THR A O 1
ATOM 1260 N N . MET A 1 154 ? 4.037 -3.931 5.896 1.00 93.75 154 MET A N 1
ATOM 1261 C CA . MET A 1 154 ? 3.808 -5.079 6.777 1.00 93.75 154 MET A CA 1
ATOM 1262 C C . MET A 1 154 ? 5.116 -5.671 7.304 1.00 93.75 154 MET A C 1
ATOM 1264 O O . MET A 1 154 ? 6.187 -5.541 6.713 1.00 93.75 154 MET A O 1
ATOM 1268 N N . TYR A 1 155 ? 5.011 -6.375 8.426 1.00 95.12 155 TYR A N 1
ATOM 1269 C CA . TYR A 1 155 ? 6.132 -7.037 9.084 1.00 95.12 155 TYR A CA 1
ATOM 1270 C C . TYR A 1 155 ? 5.841 -8.512 9.313 1.00 95.12 155 TYR A C 1
ATOM 1272 O O . TYR A 1 155 ? 4.687 -8.904 9.468 1.00 95.12 155 TYR A O 1
ATOM 1280 N N . SER A 1 156 ? 6.887 -9.329 9.408 1.00 94.69 156 SER A N 1
ATOM 1281 C CA . SER A 1 156 ? 6.770 -10.758 9.682 1.00 94.69 156 SER A CA 1
ATOM 1282 C C . SER A 1 156 ? 7.749 -11.237 10.751 1.00 94.69 156 SER A C 1
ATOM 1284 O O . SER A 1 156 ? 8.888 -10.777 10.859 1.00 94.69 156 SER A O 1
ATOM 1286 N N . ASP A 1 157 ? 7.306 -12.208 11.546 1.00 94.06 157 ASP A N 1
ATOM 1287 C CA . ASP A 1 157 ? 8.173 -13.008 12.421 1.00 94.06 157 ASP A CA 1
ATOM 1288 C C . ASP A 1 157 ? 8.587 -14.352 11.782 1.00 94.06 157 ASP A C 1
ATOM 1290 O O . ASP A 1 157 ? 9.234 -15.176 12.429 1.00 94.06 157 ASP A O 1
ATOM 1294 N N . GLY A 1 158 ? 8.234 -14.566 10.508 1.00 91.25 158 GLY A N 1
ATOM 1295 C CA . GLY A 1 158 ? 8.423 -15.810 9.760 1.00 91.25 158 GLY A CA 1
ATOM 1296 C C . GLY A 1 158 ? 7.229 -16.768 9.816 1.00 91.25 158 GLY A C 1
ATOM 1297 O O . GLY A 1 158 ? 7.209 -17.742 9.067 1.00 91.25 158 GLY A O 1
ATOM 1298 N N . LYS A 1 159 ? 6.234 -16.512 10.676 1.00 92.19 159 LYS A N 1
ATOM 1299 C CA . LYS A 1 159 ? 5.017 -17.330 10.815 1.00 92.19 159 LYS A CA 1
ATOM 1300 C C . LYS A 1 159 ? 3.732 -16.511 10.694 1.00 92.19 159 LYS A C 1
ATOM 1302 O O . LYS A 1 159 ? 2.708 -17.042 10.258 1.00 92.19 159 LYS A O 1
ATOM 1307 N N . ASP A 1 160 ? 3.761 -15.280 11.178 1.00 95.81 160 ASP A N 1
ATOM 1308 C CA . ASP A 1 160 ? 2.660 -14.330 11.194 1.00 95.81 160 ASP A CA 1
ATOM 1309 C C . ASP A 1 160 ? 3.045 -13.020 10.530 1.00 95.81 160 ASP A C 1
ATOM 1311 O O . ASP A 1 160 ? 4.217 -12.641 10.494 1.00 95.81 160 ASP A O 1
ATOM 1315 N N . GLU A 1 161 ? 2.020 -12.325 10.048 1.00 96.88 161 GLU A N 1
ATOM 1316 C CA . GLU A 1 161 ? 2.123 -10.993 9.471 1.00 96.88 161 GLU A CA 1
ATOM 1317 C C . GLU A 1 161 ? 1.468 -9.973 10.392 1.00 96.88 161 GLU A C 1
ATOM 1319 O O . GLU A 1 161 ? 0.466 -10.246 11.068 1.00 96.88 161 GLU A O 1
ATOM 1324 N N . TYR A 1 162 ? 2.073 -8.795 10.426 1.00 97.62 162 TYR A N 1
ATOM 1325 C CA . TYR A 1 162 ? 1.736 -7.731 11.343 1.00 97.62 162 TYR A CA 1
ATOM 1326 C C . TYR A 1 162 ? 1.618 -6.417 10.594 1.00 97.62 162 TYR A C 1
ATOM 1328 O O . TYR A 1 162 ? 2.474 -6.064 9.785 1.00 97.62 162 TYR A O 1
ATOM 1336 N N . VAL A 1 163 ? 0.602 -5.656 10.965 1.00 96.44 163 VAL A N 1
ATOM 1337 C CA . VAL A 1 163 ? 0.452 -4.252 10.585 1.00 96.44 163 VAL A CA 1
ATOM 1338 C C . VAL A 1 163 ? 0.964 -3.375 11.714 1.00 96.44 163 VAL A C 1
ATOM 1340 O O . VAL A 1 163 ? 0.733 -3.667 12.891 1.00 96.44 163 VAL A O 1
ATOM 1343 N N . ARG A 1 164 ? 1.673 -2.303 11.371 1.00 95.38 164 ARG A N 1
ATOM 1344 C CA . ARG A 1 164 ? 2.153 -1.321 12.342 1.00 95.38 164 ARG A CA 1
ATOM 1345 C C . ARG A 1 164 ? 1.174 -0.161 12.419 1.00 95.38 164 ARG A C 1
ATOM 1347 O O . ARG A 1 164 ? 0.774 0.376 11.397 1.00 95.38 164 ARG A O 1
ATOM 1354 N N . VAL A 1 165 ? 0.822 0.245 13.633 1.00 94.38 165 VAL A N 1
ATOM 1355 C CA . VAL A 1 165 ? -0.003 1.429 13.897 1.00 94.38 165 VAL A CA 1
ATOM 1356 C C . VAL A 1 165 ? 0.792 2.394 14.757 1.00 94.38 165 VAL A C 1
ATOM 1358 O O . VAL A 1 165 ? 1.316 2.007 15.807 1.00 94.38 165 VAL A O 1
ATOM 1361 N N . LYS A 1 166 ? 0.873 3.654 14.330 1.00 91.75 166 LYS A N 1
ATOM 1362 C CA . LYS A 1 166 ? 1.430 4.740 15.142 1.00 91.75 166 LYS A CA 1
ATOM 1363 C C . LYS A 1 166 ? 0.398 5.158 16.187 1.00 91.75 166 LYS A C 1
ATOM 1365 O O . LYS A 1 166 ? -0.625 5.747 15.858 1.00 91.75 166 LYS A O 1
ATOM 1370 N N . VAL A 1 167 ? 0.657 4.829 17.449 1.00 90.38 167 VAL A N 1
ATOM 1371 C CA . VAL A 1 167 ? -0.262 5.142 18.557 1.00 90.38 167 VAL A CA 1
ATOM 1372 C C . VAL A 1 167 ? 0.021 6.536 19.110 1.00 90.38 167 VAL A C 1
ATOM 1374 O O . VAL A 1 167 ? -0.906 7.266 19.446 1.00 90.38 167 VAL A O 1
ATOM 1377 N N . THR A 1 168 ? 1.294 6.929 19.136 1.00 86.62 168 THR A N 1
ATOM 1378 C CA . THR A 1 168 ? 1.760 8.293 19.424 1.00 86.62 168 THR A CA 1
ATOM 1379 C C . THR A 1 168 ? 2.847 8.676 18.415 1.00 86.62 168 THR A C 1
ATOM 1381 O O . THR A 1 168 ? 3.291 7.826 17.641 1.00 86.62 168 THR A O 1
ATOM 1384 N N . ASP A 1 169 ? 3.350 9.911 18.473 1.00 82.88 169 ASP A N 1
ATOM 1385 C CA . ASP A 1 169 ? 4.502 10.351 17.667 1.00 82.88 169 ASP A CA 1
ATOM 1386 C C . ASP A 1 169 ? 5.758 9.490 17.846 1.00 82.88 169 ASP A C 1
ATOM 1388 O O . ASP A 1 169 ? 6.612 9.426 16.964 1.00 82.88 169 ASP A O 1
ATOM 1392 N N . LYS A 1 170 ? 5.898 8.841 19.008 1.00 86.62 170 LYS A N 1
ATOM 1393 C CA . LYS A 1 170 ? 7.116 8.115 19.397 1.00 86.62 170 LYS A CA 1
ATOM 1394 C C . LYS A 1 170 ? 6.916 6.611 19.500 1.00 86.62 170 LYS A C 1
ATOM 1396 O O . LYS A 1 170 ? 7.894 5.870 19.538 1.00 86.62 170 LYS A O 1
ATOM 1401 N N . GLU A 1 171 ? 5.671 6.151 19.574 1.00 91.44 171 GLU A N 1
ATOM 1402 C CA . GLU A 1 171 ? 5.354 4.753 19.840 1.00 91.44 171 GLU A CA 1
ATOM 1403 C C . GLU A 1 171 ? 4.498 4.153 18.734 1.00 91.44 171 GLU A C 1
ATOM 1405 O O . GLU A 1 171 ? 3.471 4.697 18.319 1.00 91.44 171 GLU A O 1
ATOM 1410 N N . SER A 1 172 ? 4.905 2.967 18.294 1.00 93.81 172 SER A N 1
ATOM 1411 C CA . SER A 1 172 ? 4.128 2.147 17.377 1.00 93.81 172 SER A CA 1
ATOM 1412 C C . SER A 1 172 ? 3.845 0.787 17.991 1.00 93.81 172 SER A C 1
ATOM 1414 O O . SER A 1 172 ? 4.671 0.234 18.719 1.00 93.81 172 SER A O 1
ATOM 1416 N N . ILE A 1 173 ? 2.680 0.243 17.666 1.00 96.56 173 ILE A N 1
ATOM 1417 C CA . ILE A 1 173 ? 2.252 -1.087 18.085 1.00 96.56 173 ILE A CA 1
ATOM 1418 C C . ILE A 1 173 ? 1.991 -1.923 16.837 1.00 96.56 173 ILE A C 1
ATOM 1420 O O . ILE A 1 173 ? 1.441 -1.438 15.851 1.00 96.56 173 ILE A O 1
ATOM 1424 N N . TYR A 1 174 ? 2.410 -3.181 16.888 1.00 97.25 174 TYR A N 1
ATOM 1425 C CA . TYR A 1 174 ? 2.275 -4.143 15.804 1.00 97.25 174 TYR A CA 1
ATOM 1426 C C . TYR A 1 174 ? 1.107 -5.074 16.112 1.00 97.25 174 TYR A C 1
ATOM 1428 O O . TYR A 1 174 ? 1.062 -5.654 17.195 1.00 97.25 174 TYR A O 1
ATOM 1436 N N . PHE A 1 175 ? 0.175 -5.240 15.182 1.00 97.62 175 PHE A N 1
ATOM 1437 C CA . PHE A 1 175 ? -1.002 -6.089 15.355 1.00 97.62 175 PHE A CA 1
ATOM 1438 C C . PHE A 1 175 ? -0.903 -7.308 14.453 1.00 97.62 175 PHE A C 1
ATOM 1440 O O . PHE A 1 175 ? -0.842 -7.181 13.235 1.00 97.62 175 PHE A O 1
ATOM 1447 N N . ASN A 1 176 ? -0.889 -8.490 15.062 1.00 97.31 176 ASN A N 1
ATOM 1448 C CA . ASN A 1 176 ? -0.838 -9.764 14.358 1.00 97.31 176 ASN A CA 1
ATOM 1449 C C . ASN A 1 176 ? -2.177 -10.027 13.658 1.00 97.31 176 ASN A C 1
ATOM 1451 O O . ASN A 1 176 ? -3.205 -10.134 14.328 1.00 97.31 176 ASN A O 1
ATOM 1455 N N . LEU A 1 177 ? -2.176 -10.180 12.336 1.00 96.50 177 LEU A N 1
ATOM 1456 C CA . LEU A 1 177 ? -3.412 -10.357 11.569 1.00 96.50 177 LEU A CA 1
ATOM 1457 C C . LEU A 1 177 ? -4.071 -11.723 11.805 1.00 96.50 177 LEU A C 1
ATOM 1459 O O . LEU A 1 177 ? -5.289 -11.843 11.742 1.00 96.50 177 LEU A O 1
ATOM 1463 N N . ARG A 1 178 ? -3.319 -12.767 12.165 1.00 94.38 178 ARG A N 1
ATOM 1464 C CA . ARG A 1 178 ? -3.905 -14.085 12.457 1.00 94.38 178 ARG A CA 1
ATOM 1465 C C . ARG A 1 178 ? -4.497 -14.160 13.862 1.00 94.38 178 ARG A C 1
ATOM 1467 O O . ARG A 1 178 ? -5.602 -14.658 14.049 1.00 94.38 178 ARG A O 1
ATOM 1474 N N . THR A 1 179 ? -3.743 -13.719 14.865 1.00 95.12 179 THR A N 1
ATOM 1475 C CA . THR A 1 179 ? -4.109 -13.873 16.286 1.00 95.12 179 THR A CA 1
ATOM 1476 C C . THR A 1 179 ? -4.828 -12.662 16.869 1.00 95.12 179 THR A C 1
ATOM 1478 O O . THR A 1 179 ? -5.379 -12.768 17.964 1.00 95.12 179 THR A O 1
ATOM 1481 N N . GLN A 1 180 ? -4.824 -11.530 16.156 1.00 95.25 180 GLN A N 1
ATOM 1482 C CA . GLN A 1 180 ? -5.396 -10.240 16.564 1.00 95.25 180 GLN A CA 1
ATOM 1483 C C . GLN A 1 180 ? -4.796 -9.665 17.856 1.00 95.25 180 GLN A C 1
ATOM 1485 O O . GLN A 1 180 ? -5.418 -8.848 18.533 1.00 95.25 180 GLN A O 1
ATOM 1490 N N . LYS A 1 181 ? -3.582 -10.102 18.207 1.00 95.44 181 LYS A N 1
ATOM 1491 C CA . LYS A 1 181 ? -2.844 -9.639 19.385 1.00 95.44 181 LYS A CA 1
ATOM 1492 C C . LYS A 1 181 ? -1.850 -8.547 19.026 1.00 95.44 181 LYS A C 1
ATOM 1494 O O . LYS A 1 181 ? -1.260 -8.555 17.946 1.00 95.44 181 LYS A O 1
ATOM 1499 N N . GLU A 1 182 ? -1.639 -7.648 19.972 1.00 96.00 182 GLU A N 1
ATOM 1500 C CA . GLU A 1 182 ? -0.637 -6.601 19.906 1.00 96.00 182 GLU A CA 1
ATOM 1501 C C . GLU A 1 182 ? 0.771 -7.101 20.264 1.00 96.00 182 GLU A C 1
ATOM 1503 O O . GLU A 1 182 ? 0.965 -8.026 21.056 1.00 96.00 182 GLU A O 1
ATOM 1508 N N . SER A 1 183 ? 1.778 -6.416 19.735 1.00 96.12 183 SER A N 1
ATOM 1509 C CA . SER A 1 183 ? 3.174 -6.520 20.134 1.00 96.12 183 SER A CA 1
ATOM 1510 C C . SER A 1 183 ? 3.795 -5.129 20.150 1.00 96.12 183 SER A C 1
ATOM 1512 O O . SER A 1 183 ? 3.660 -4.363 19.199 1.00 96.12 183 SER A O 1
ATOM 1514 N N . LYS A 1 184 ? 4.531 -4.806 21.217 1.00 94.31 184 LYS A N 1
ATOM 1515 C CA . LYS A 1 184 ? 5.376 -3.598 21.271 1.00 94.31 184 LYS A CA 1
ATOM 1516 C C . LYS A 1 184 ? 6.724 -3.790 20.571 1.00 94.31 184 LYS A C 1
ATOM 1518 O O . LYS A 1 184 ? 7.429 -2.824 20.309 1.00 94.31 184 LYS A O 1
ATOM 1523 N N . LYS A 1 185 ? 7.110 -5.040 20.301 1.00 93.88 185 LYS A N 1
ATOM 1524 C CA . LYS A 1 185 ? 8.359 -5.369 19.611 1.00 93.88 185 LYS A CA 1
ATOM 1525 C C . LYS A 1 185 ? 8.088 -5.497 18.117 1.00 93.88 185 LYS A C 1
ATOM 1527 O O . LYS A 1 185 ? 7.194 -6.254 17.733 1.00 93.88 185 LYS A O 1
ATOM 1532 N N . ARG A 1 186 ? 8.886 -4.794 17.309 1.00 93.06 186 ARG A N 1
ATOM 1533 C CA . ARG A 1 186 ? 8.887 -4.916 15.847 1.00 93.06 186 ARG A CA 1
ATOM 1534 C C . ARG A 1 186 ? 9.230 -6.360 15.447 1.00 93.06 186 ARG A C 1
ATOM 1536 O O . ARG A 1 186 ? 10.234 -6.880 15.944 1.00 93.06 186 ARG A O 1
ATOM 1543 N N . PRO A 1 187 ? 8.426 -7.020 14.594 1.00 94.31 187 PRO A N 1
ATOM 1544 C CA . PRO A 1 187 ? 8.815 -8.287 13.984 1.00 94.31 187 PRO A CA 1
ATOM 1545 C C . PRO A 1 187 ? 10.067 -8.114 13.118 1.00 94.31 187 PRO A C 1
ATOM 1547 O O . PRO A 1 187 ? 10.314 -7.034 12.591 1.00 94.31 187 PRO A O 1
ATOM 1550 N N . LYS A 1 188 ? 10.879 -9.168 13.001 1.00 89.88 188 LYS A N 1
ATOM 1551 C CA . LYS A 1 188 ? 12.238 -9.053 12.448 1.00 89.88 188 LYS A CA 1
ATOM 1552 C C . LYS A 1 188 ? 12.268 -8.706 10.965 1.00 89.88 188 LYS A C 1
ATOM 1554 O O . LYS A 1 188 ? 13.169 -8.000 10.551 1.00 89.88 188 LYS A O 1
ATOM 1559 N N . LYS A 1 189 ? 11.315 -9.220 10.190 1.00 91.94 189 LYS A N 1
ATOM 1560 C CA . LYS A 1 189 ? 11.315 -9.080 8.736 1.00 91.94 189 LYS A CA 1
ATOM 1561 C C . LYS A 1 189 ? 10.362 -7.983 8.308 1.00 91.94 189 LYS A C 1
ATOM 1563 O O . LYS A 1 189 ? 9.244 -7.907 8.820 1.00 91.94 189 LYS A O 1
ATOM 1568 N N . THR A 1 190 ? 10.790 -7.192 7.341 1.00 91.25 190 THR A N 1
ATOM 1569 C CA . THR A 1 190 ? 9.937 -6.246 6.622 1.00 91.25 190 THR A CA 1
ATOM 1570 C C . THR A 1 190 ? 9.427 -6.934 5.358 1.00 91.25 190 THR A C 1
ATOM 1572 O O . THR A 1 190 ? 10.197 -7.611 4.683 1.00 91.25 190 THR A O 1
ATOM 1575 N N . ILE A 1 191 ? 8.133 -6.819 5.058 1.00 91.31 191 ILE A N 1
ATOM 1576 C CA . ILE A 1 191 ? 7.577 -7.277 3.782 1.00 91.31 191 ILE A CA 1
ATOM 1577 C C . ILE A 1 191 ? 7.499 -6.062 2.872 1.00 91.31 191 ILE A C 1
ATOM 1579 O O . ILE A 1 191 ? 6.800 -5.098 3.188 1.00 91.31 191 ILE A O 1
ATOM 1583 N N . GLN A 1 192 ? 8.220 -6.110 1.758 1.00 88.38 192 GLN A N 1
ATOM 1584 C CA . GLN A 1 192 ? 8.267 -5.015 0.807 1.00 88.38 192 GLN A CA 1
ATOM 1585 C C . GLN A 1 192 ? 8.295 -5.551 -0.615 1.00 88.38 192 GLN A C 1
ATOM 1587 O O . GLN A 1 192 ? 9.094 -6.418 -0.951 1.00 88.38 192 GLN A O 1
ATOM 1592 N N . TYR A 1 193 ? 7.427 -4.983 -1.439 1.00 90.88 193 TYR A N 1
ATOM 1593 C CA . TYR A 1 193 ? 7.359 -5.243 -2.866 1.00 90.88 193 TYR A CA 1
ATOM 1594 C C . TYR A 1 193 ? 7.931 -4.048 -3.630 1.00 90.88 193 TYR A C 1
ATOM 1596 O O . TYR A 1 193 ? 7.847 -2.911 -3.164 1.00 90.88 193 TYR A O 1
ATOM 1604 N N . GLY A 1 194 ? 8.472 -4.292 -4.817 1.00 91.31 194 GLY A N 1
ATOM 1605 C CA . GLY A 1 194 ? 9.123 -3.294 -5.652 1.00 91.31 194 GLY A CA 1
ATOM 1606 C C . GLY A 1 194 ? 10.623 -3.533 -5.751 1.00 91.31 194 GLY A C 1
ATOM 1607 O O . GLY A 1 194 ? 11.079 -4.673 -5.823 1.00 91.31 194 GLY A O 1
ATOM 1608 N N . TYR A 1 195 ? 11.378 -2.441 -5.853 1.00 91.88 195 TYR A N 1
ATOM 1609 C CA . TYR A 1 195 ? 12.818 -2.496 -6.067 1.00 91.88 195 TYR A CA 1
ATOM 1610 C C . TYR A 1 195 ? 13.582 -3.031 -4.850 1.00 91.88 195 TYR A C 1
ATOM 1612 O O . TYR A 1 195 ? 13.192 -2.841 -3.694 1.00 91.88 195 TYR A O 1
ATOM 1620 N N . LYS A 1 196 ? 14.732 -3.654 -5.120 1.00 89.44 196 LYS A N 1
ATOM 1621 C CA . LYS A 1 196 ? 15.635 -4.204 -4.103 1.00 89.44 196 LYS A CA 1
ATOM 1622 C C . LYS A 1 196 ? 17.083 -3.793 -4.335 1.00 89.44 196 LYS A C 1
ATOM 1624 O O . LYS A 1 196 ? 17.478 -3.526 -5.466 1.00 89.44 196 LYS A O 1
ATOM 1629 N N . GLY A 1 197 ? 17.874 -3.760 -3.262 1.00 91.06 197 GLY A N 1
ATOM 1630 C CA . GLY A 1 197 ? 19.277 -3.349 -3.314 1.00 91.06 197 GLY A CA 1
ATOM 1631 C C . GLY A 1 197 ? 19.407 -1.940 -3.888 1.00 91.06 197 GLY A C 1
ATOM 1632 O O . GLY A 1 197 ? 18.562 -1.087 -3.617 1.00 91.06 197 GLY A O 1
ATOM 1633 N N . ILE A 1 198 ? 20.405 -1.727 -4.748 1.00 93.19 198 ILE A N 1
ATOM 1634 C CA . ILE A 1 198 ? 20.659 -0.430 -5.397 1.00 93.19 198 ILE A CA 1
ATOM 1635 C C . ILE A 1 198 ? 19.462 0.117 -6.185 1.00 93.19 198 ILE A C 1
ATOM 1637 O O . ILE A 1 198 ? 19.313 1.329 -6.306 1.00 93.19 198 ILE A O 1
ATOM 1641 N N . TYR A 1 199 ? 18.563 -0.746 -6.677 1.00 94.44 199 TYR A N 1
ATOM 1642 C CA . TYR A 1 199 ? 17.386 -0.302 -7.427 1.00 94.44 199 TYR A CA 1
ATOM 1643 C C . TYR A 1 199 ? 16.392 0.475 -6.552 1.00 94.44 199 TYR A C 1
ATOM 1645 O O . TYR A 1 199 ? 15.532 1.162 -7.088 1.00 94.44 199 TYR A O 1
ATOM 1653 N N . ARG A 1 200 ? 16.484 0.390 -5.215 1.00 92.12 200 ARG A N 1
ATOM 1654 C CA . ARG A 1 200 ? 15.629 1.164 -4.296 1.00 92.12 200 ARG A CA 1
ATOM 1655 C C . ARG A 1 200 ? 15.846 2.672 -4.385 1.00 92.12 200 ARG A C 1
ATOM 1657 O O . ARG A 1 200 ? 14.970 3.415 -3.967 1.00 92.12 200 ARG A O 1
ATOM 1664 N N . ALA A 1 201 ? 16.971 3.104 -4.951 1.00 93.25 201 ALA A N 1
ATOM 1665 C CA . ALA A 1 201 ? 17.238 4.507 -5.246 1.00 93.25 201 ALA A CA 1
ATOM 1666 C C . ALA A 1 201 ? 16.382 5.067 -6.398 1.00 93.25 201 ALA A C 1
ATOM 1668 O O . ALA A 1 201 ? 16.382 6.273 -6.626 1.00 93.25 201 ALA A O 1
ATOM 1669 N N . LEU A 1 202 ? 15.700 4.202 -7.156 1.00 94.12 202 LEU A N 1
ATOM 1670 C CA . LEU A 1 202 ? 14.996 4.583 -8.375 1.00 94.12 202 LEU A CA 1
ATOM 1671 C C . LEU A 1 202 ? 13.549 5.006 -8.124 1.00 94.12 202 LEU A C 1
ATOM 1673 O O . LEU A 1 202 ? 12.812 4.374 -7.361 1.00 94.12 202 LEU A O 1
ATOM 1677 N N . SER A 1 203 ? 13.107 5.995 -8.898 1.00 92.50 203 SER A N 1
ATOM 1678 C CA . SER A 1 203 ? 11.693 6.308 -9.100 1.00 92.50 203 SER A CA 1
ATOM 1679 C C . SER A 1 203 ? 10.935 5.193 -9.842 1.00 92.50 203 SER A C 1
ATOM 1681 O O . SER A 1 203 ? 11.497 4.205 -10.331 1.00 92.50 203 SER A O 1
ATOM 1683 N N . ASN A 1 204 ? 9.619 5.368 -9.999 1.00 90.94 204 ASN A N 1
ATOM 1684 C CA . ASN A 1 204 ? 8.886 4.641 -11.039 1.00 90.94 204 ASN A CA 1
ATOM 1685 C C . ASN A 1 204 ? 9.412 5.045 -12.431 1.00 90.94 204 ASN A C 1
ATOM 1687 O O . ASN A 1 204 ? 9.915 6.161 -12.575 1.00 90.94 204 ASN A O 1
ATOM 1691 N N . PRO A 1 205 ? 9.340 4.146 -13.430 1.00 93.12 205 PRO A N 1
ATOM 1692 C CA . PRO A 1 205 ? 9.786 4.466 -14.779 1.00 93.12 205 PRO A CA 1
ATOM 1693 C C . PRO A 1 205 ? 8.891 5.525 -15.423 1.00 93.12 205 PRO A C 1
ATOM 1695 O O . PRO A 1 205 ? 7.672 5.350 -15.456 1.00 93.12 205 PRO A O 1
ATOM 1698 N N . ASP A 1 206 ? 9.513 6.528 -16.029 1.00 94.69 206 ASP A N 1
ATOM 1699 C CA . ASP A 1 206 ? 8.888 7.368 -17.045 1.00 94.69 206 ASP A CA 1
ATOM 1700 C C . ASP A 1 206 ? 9.024 6.683 -18.409 1.00 94.69 206 ASP A C 1
ATOM 1702 O O . ASP A 1 206 ? 10.010 5.990 -18.682 1.00 94.69 206 ASP A O 1
ATOM 1706 N N . PHE A 1 207 ? 8.021 6.837 -19.268 1.00 95.94 207 PHE A N 1
ATOM 1707 C CA . PHE A 1 207 ? 7.992 6.240 -20.601 1.00 95.94 207 PHE A CA 1
ATOM 1708 C C . PHE A 1 207 ? 7.050 7.016 -21.521 1.00 95.94 207 PHE A C 1
ATOM 1710 O O . PHE A 1 207 ? 6.278 7.865 -21.086 1.00 95.94 207 PHE A O 1
ATOM 1717 N N . ILE A 1 208 ? 7.101 6.705 -22.814 1.00 95.00 208 ILE A N 1
ATOM 1718 C CA . ILE A 1 208 ? 6.237 7.301 -23.833 1.00 95.00 208 ILE A CA 1
ATOM 1719 C C . ILE A 1 208 ? 5.395 6.202 -24.476 1.00 95.00 208 ILE A C 1
ATOM 1721 O O . ILE A 1 208 ? 5.946 5.229 -24.996 1.00 95.00 208 ILE A O 1
ATOM 1725 N N . THR A 1 209 ? 4.073 6.385 -24.506 1.00 94.69 209 THR A N 1
ATOM 1726 C CA . THR A 1 209 ? 3.129 5.594 -25.311 1.00 94.69 209 THR A CA 1
ATOM 1727 C C . THR A 1 209 ? 2.322 6.528 -26.207 1.00 94.69 209 THR A C 1
ATOM 1729 O O . THR A 1 209 ? 1.767 7.517 -25.743 1.00 94.69 209 THR A O 1
ATOM 1732 N N . LYS A 1 210 ? 2.270 6.242 -27.514 1.00 92.38 210 LYS A N 1
ATOM 1733 C CA . LYS A 1 210 ? 1.524 7.086 -28.461 1.00 92.38 210 LYS A CA 1
ATOM 1734 C C . LYS A 1 210 ? 0.057 6.674 -28.498 1.00 92.38 210 LYS A C 1
ATOM 1736 O O . LYS A 1 210 ? -0.826 7.523 -28.534 1.00 92.38 210 LYS A O 1
ATOM 1741 N N . ASN A 1 211 ? -0.201 5.370 -28.536 1.00 93.06 211 ASN A N 1
ATOM 1742 C CA . ASN A 1 211 ? -1.548 4.858 -28.754 1.00 93.06 211 ASN A CA 1
ATOM 1743 C C . ASN A 1 211 ? -2.378 4.760 -27.465 1.00 93.06 211 ASN A C 1
ATOM 1745 O O . ASN A 1 211 ? -3.595 4.597 -27.549 1.00 93.06 211 ASN A O 1
ATOM 1749 N N . PHE A 1 212 ? -1.737 4.856 -26.295 1.00 93.31 212 PHE A N 1
ATOM 1750 C CA . PHE A 1 212 ? -2.385 4.742 -24.987 1.00 93.31 212 PHE A CA 1
ATOM 1751 C C . PHE A 1 212 ? -2.156 5.970 -24.096 1.00 93.31 212 PHE A C 1
ATOM 1753 O O . PHE A 1 212 ? -2.261 5.851 -22.883 1.00 93.31 212 PHE A O 1
ATOM 1760 N N . ASP A 1 213 ? -1.869 7.141 -24.671 1.00 91.88 213 ASP A N 1
ATOM 1761 C CA . ASP A 1 213 ? -1.632 8.396 -23.931 1.00 91.88 213 ASP A CA 1
ATOM 1762 C C . ASP A 1 213 ? -2.784 8.738 -22.960 1.00 91.88 213 ASP A C 1
ATOM 1764 O O . ASP A 1 213 ? -2.577 9.028 -21.784 1.00 91.88 213 ASP A O 1
ATOM 1768 N N . GLU A 1 214 ? -4.039 8.591 -23.404 1.00 91.25 214 GLU A N 1
ATOM 1769 C CA . GLU A 1 214 ? -5.202 8.810 -22.532 1.00 91.25 214 GLU A CA 1
ATOM 1770 C C . GLU A 1 214 ? -5.247 7.795 -21.378 1.00 91.25 214 GLU A C 1
ATOM 1772 O O . GLU A 1 214 ? -5.517 8.155 -20.232 1.00 91.25 214 GLU A O 1
ATOM 1777 N N . GLU A 1 215 ? -4.999 6.515 -21.647 1.00 94.19 215 GLU A N 1
ATOM 1778 C CA . GLU A 1 215 ? -4.976 5.487 -20.611 1.00 94.19 215 GLU A CA 1
ATOM 1779 C C . GLU A 1 215 ? -3.817 5.643 -19.633 1.00 94.19 215 GLU A C 1
ATOM 1781 O O . GLU A 1 215 ? -4.011 5.420 -18.438 1.00 94.19 215 GLU A O 1
ATOM 1786 N N . GLU A 1 216 ? -2.644 6.016 -20.128 1.00 93.69 216 GLU A N 1
ATOM 1787 C CA . GLU A 1 216 ? -1.460 6.317 -19.334 1.00 93.69 216 GLU A CA 1
ATOM 1788 C C . GLU A 1 216 ? -1.751 7.482 -18.389 1.00 93.69 216 GLU A C 1
ATOM 1790 O O . GLU A 1 216 ? -1.624 7.308 -17.180 1.00 93.69 216 GLU A O 1
ATOM 1795 N N . SER A 1 217 ? -2.331 8.577 -18.890 1.00 91.62 217 SER A N 1
ATOM 1796 C CA . SER A 1 217 ? -2.688 9.735 -18.058 1.00 91.62 217 SER A CA 1
ATOM 1797 C C . SER A 1 217 ? -3.715 9.417 -16.959 1.00 91.62 217 SER A C 1
ATOM 1799 O O . SER A 1 217 ? -3.785 10.090 -15.927 1.00 91.62 217 SER A O 1
ATOM 1801 N N . ASN A 1 218 ? -4.525 8.372 -17.164 1.00 92.06 218 ASN A N 1
ATOM 1802 C CA . ASN A 1 218 ? -5.488 7.866 -16.187 1.00 92.06 218 ASN A CA 1
ATOM 1803 C C . ASN A 1 218 ? -4.903 6.768 -15.282 1.00 92.06 218 ASN A C 1
ATOM 1805 O O . ASN A 1 218 ? -5.591 6.295 -14.374 1.00 92.06 218 ASN A O 1
ATOM 1809 N N . THR A 1 219 ? -3.656 6.354 -15.503 1.00 92.25 219 THR A N 1
ATOM 1810 C CA . THR A 1 219 ? -2.983 5.282 -14.772 1.00 92.25 219 THR A CA 1
ATOM 1811 C C . THR A 1 219 ? -1.889 5.845 -13.873 1.00 92.25 219 THR A C 1
ATOM 1813 O O . THR A 1 219 ? -0.84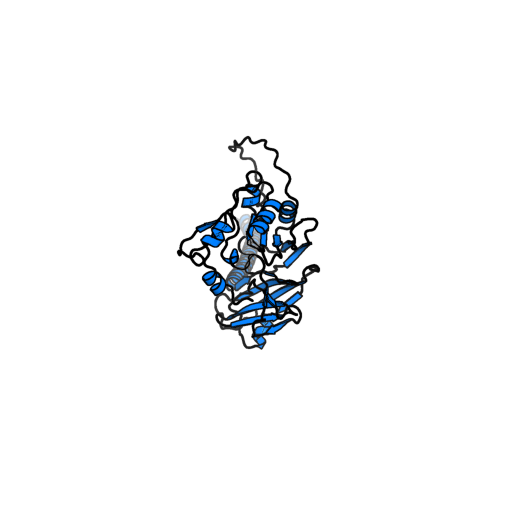7 6.294 -14.327 1.00 92.25 219 THR A O 1
ATOM 1816 N N . LYS A 1 220 ? -2.069 5.734 -12.556 1.00 90.75 220 LYS A N 1
ATOM 1817 C CA . LYS A 1 220 ? -1.010 6.002 -11.580 1.00 90.75 220 LYS A CA 1
ATOM 1818 C C . LYS A 1 220 ? -0.245 4.713 -11.294 1.00 90.75 220 LYS A C 1
ATOM 1820 O O . LYS A 1 220 ? -0.808 3.777 -10.722 1.00 90.75 220 LYS A O 1
ATOM 1825 N N . ILE A 1 221 ? 1.038 4.680 -11.643 1.00 89.69 221 ILE A N 1
ATOM 1826 C CA . ILE A 1 221 ? 1.961 3.600 -11.275 1.00 89.69 221 ILE A CA 1
ATOM 1827 C C . ILE A 1 221 ? 2.726 4.028 -10.020 1.00 89.69 221 ILE A C 1
ATOM 1829 O O . ILE A 1 221 ? 3.430 5.033 -10.028 1.00 89.69 221 ILE A O 1
ATOM 1833 N N . SER A 1 222 ? 2.564 3.276 -8.932 1.00 85.44 222 SER A N 1
ATOM 1834 C CA . SER A 1 222 ? 3.224 3.496 -7.643 1.00 85.44 222 SER A CA 1
ATOM 1835 C C . SER A 1 222 ? 3.503 2.146 -6.996 1.00 85.44 222 SER A C 1
ATOM 1837 O O . SER A 1 222 ? 2.692 1.652 -6.213 1.00 85.44 222 SER A O 1
ATOM 1839 N N . TRP A 1 223 ? 4.599 1.486 -7.390 1.00 85.75 223 TRP A N 1
ATOM 1840 C CA . TRP A 1 223 ? 4.837 0.092 -7.008 1.00 85.75 223 TRP A CA 1
ATOM 1841 C C . TRP A 1 223 ? 4.698 -0.135 -5.489 1.00 85.75 223 TRP A C 1
ATOM 1843 O O . TRP A 1 223 ? 5.227 0.650 -4.705 1.00 85.75 223 TRP A O 1
ATOM 1853 N N . PRO A 1 224 ? 4.012 -1.212 -5.058 1.00 88.62 224 PRO A N 1
ATOM 1854 C CA . PRO A 1 224 ? 3.460 -2.306 -5.869 1.00 88.62 224 PRO A CA 1
ATOM 1855 C C . PRO A 1 224 ? 2.081 -2.039 -6.495 1.00 88.62 224 PRO A C 1
ATOM 1857 O O . PRO A 1 224 ? 1.510 -2.942 -7.108 1.00 88.62 224 PRO A O 1
ATOM 1860 N N . TRP A 1 225 ? 1.529 -0.840 -6.342 1.00 88.94 225 TRP A N 1
ATOM 1861 C CA . TRP A 1 225 ? 0.194 -0.472 -6.795 1.00 88.94 225 TRP A CA 1
ATOM 1862 C C . TRP A 1 225 ? 0.185 0.106 -8.209 1.00 88.94 225 TRP A C 1
ATOM 1864 O O . TRP A 1 225 ? 1.025 0.918 -8.591 1.00 88.94 225 TRP A O 1
ATOM 1874 N N . VAL A 1 226 ? -0.827 -0.278 -8.981 1.00 92.25 226 VAL A N 1
ATOM 1875 C CA . VAL A 1 226 ? -1.213 0.418 -10.210 1.00 92.25 226 VAL A CA 1
ATOM 1876 C C . VAL A 1 226 ? -2.688 0.743 -10.105 1.00 92.25 226 VAL A C 1
ATOM 1878 O O . VAL A 1 226 ? -3.505 -0.159 -9.928 1.00 92.25 226 VAL A O 1
ATOM 1881 N N . HIS A 1 227 ? -3.029 2.019 -10.201 1.00 91.44 227 HIS A N 1
ATOM 1882 C CA . HIS A 1 227 ? -4.396 2.499 -10.076 1.00 91.44 227 HIS A CA 1
ATOM 1883 C C . HIS A 1 227 ? -4.843 3.144 -11.381 1.00 91.44 227 HIS A C 1
ATOM 1885 O O . HIS A 1 227 ? -4.168 4.025 -11.900 1.00 91.44 227 HIS A O 1
ATOM 1891 N N . TYR A 1 228 ? -6.004 2.735 -11.878 1.00 91.94 228 TYR A N 1
ATOM 1892 C CA . TYR A 1 228 ? -6.654 3.357 -13.019 1.00 91.94 228 TYR A CA 1
ATOM 1893 C C . TYR A 1 228 ? -7.832 4.201 -12.557 1.00 91.94 228 TYR A C 1
ATOM 1895 O O . TYR A 1 228 ? -8.872 3.682 -12.133 1.00 91.94 228 TYR A O 1
ATOM 1903 N N . LYS A 1 229 ? -7.677 5.518 -12.676 1.00 88.62 229 LYS A N 1
ATOM 1904 C CA . LYS A 1 229 ? -8.734 6.479 -12.400 1.00 88.62 229 LYS A CA 1
ATOM 1905 C C . LYS A 1 229 ? -9.719 6.445 -13.558 1.00 88.62 229 LYS A C 1
ATOM 1907 O O . LYS A 1 229 ? -9.435 6.900 -14.660 1.00 88.62 229 LYS A O 1
ATOM 1912 N N . GLN A 1 230 ? -10.904 5.901 -13.300 1.00 81.00 230 GLN A N 1
ATOM 1913 C CA . GLN A 1 230 ? -11.974 5.909 -14.290 1.00 81.00 230 GLN A CA 1
ATOM 1914 C C . GLN A 1 230 ? -12.297 7.357 -14.682 1.00 81.00 230 GLN A C 1
ATOM 1916 O O . GLN A 1 230 ? -12.626 8.157 -13.796 1.00 81.00 230 GLN A O 1
ATOM 1921 N N . PRO A 1 231 ? -12.244 7.714 -15.978 1.00 75.88 231 PRO A N 1
ATOM 1922 C CA . PRO A 1 231 ? -12.600 9.053 -16.403 1.00 75.88 231 PRO A CA 1
ATOM 1923 C C . PRO A 1 231 ? -14.048 9.325 -15.993 1.00 75.88 231 PRO A C 1
ATOM 1925 O O . PRO A 1 231 ? -14.949 8.506 -16.215 1.00 75.88 231 PRO A O 1
ATOM 1928 N N . LYS A 1 232 ? -14.288 10.479 -15.357 1.00 66.62 232 LYS A N 1
ATOM 1929 C CA . LYS A 1 232 ? -15.646 10.895 -14.988 1.00 66.62 232 LYS A CA 1
ATOM 1930 C C . LYS A 1 232 ? -16.468 10.906 -16.271 1.00 66.62 232 LYS A C 1
ATOM 1932 O O . LYS A 1 232 ? -16.166 11.680 -17.179 1.00 66.62 232 LYS A O 1
ATOM 1937 N N . LYS A 1 233 ? -17.500 10.053 -16.365 1.00 53.97 233 LYS A N 1
ATOM 1938 C CA . LYS A 1 233 ? -18.472 10.127 -17.464 1.00 53.97 233 LYS A CA 1
ATOM 1939 C C . LYS A 1 233 ? -18.929 11.579 -17.541 1.00 53.97 233 LYS A C 1
ATOM 1941 O O . LYS A 1 233 ? -19.580 12.048 -16.606 1.00 53.97 233 LYS A O 1
ATOM 1946 N N . LYS A 1 234 ? -18.584 12.293 -18.620 1.00 39.94 234 LYS A N 1
ATOM 1947 C CA . LYS A 1 234 ? -19.193 13.593 -18.907 1.00 39.94 234 LYS A CA 1
ATOM 1948 C C . LYS A 1 234 ? -20.699 13.364 -18.843 1.00 39.94 234 LYS A C 1
ATOM 1950 O O . LYS A 1 234 ? -21.225 12.563 -19.615 1.00 39.94 234 LYS A O 1
ATOM 1955 N N . MET A 1 235 ? -21.385 14.012 -17.900 1.00 33.38 235 MET A N 1
ATOM 1956 C CA . MET A 1 235 ? -22.827 14.169 -18.023 1.00 33.38 235 MET A CA 1
ATOM 1957 C C . MET A 1 235 ? -23.043 14.809 -19.390 1.00 33.38 235 MET A C 1
ATOM 1959 O O . MET A 1 235 ? -22.585 15.922 -19.634 1.00 33.38 235 MET A O 1
ATOM 1963 N N . THR A 1 236 ? -23.668 14.082 -20.308 1.00 35.94 236 THR A N 1
ATOM 1964 C CA . THR A 1 236 ? -24.117 14.616 -21.587 1.00 35.94 236 THR A CA 1
ATOM 1965 C C . THR A 1 236 ? -25.296 15.545 -21.326 1.00 35.94 236 THR A C 1
ATOM 1967 O O . THR A 1 236 ? -26.450 15.223 -21.589 1.00 35.94 236 THR A O 1
ATOM 1970 N N . THR A 1 237 ? -25.013 16.723 -20.782 1.00 31.58 237 THR A N 1
ATOM 1971 C CA . THR A 1 237 ? -25.882 17.881 -20.940 1.00 31.58 237 THR A CA 1
ATOM 1972 C C . THR A 1 237 ? -25.582 18.479 -22.304 1.00 31.58 237 THR A C 1
ATOM 1974 O O . THR A 1 237 ? -24.561 19.128 -22.487 1.00 31.58 237 THR A O 1
ATOM 1977 N N . THR A 1 238 ? -26.474 18.160 -23.244 1.00 35.88 238 THR A N 1
ATOM 1978 C CA . THR A 1 238 ? -26.942 19.002 -24.358 1.00 35.88 238 THR A CA 1
ATOM 1979 C C . THR A 1 238 ? -25.906 19.830 -25.119 1.00 35.88 238 THR A C 1
ATOM 1981 O O . THR A 1 238 ? -25.423 20.834 -24.619 1.00 35.88 238 THR A O 1
ATOM 1984 N N . ASN A 1 239 ? -25.709 19.433 -26.383 1.00 39.47 239 ASN A N 1
ATOM 1985 C CA . ASN A 1 239 ? -25.408 20.262 -27.552 1.00 39.47 239 ASN A CA 1
ATOM 1986 C C . ASN A 1 239 ? -24.694 21.592 -27.286 1.00 39.47 239 ASN A C 1
ATOM 1988 O O . ASN A 1 239 ? -25.353 22.619 -27.197 1.00 39.47 239 ASN A O 1
ATOM 1992 N N . ASP A 1 240 ? -23.366 21.573 -27.349 1.00 29.95 240 ASP A N 1
ATOM 1993 C CA . ASP A 1 240 ? -22.631 22.686 -27.939 1.00 29.95 240 ASP A CA 1
ATOM 1994 C C . ASP A 1 240 ? -21.579 22.122 -28.891 1.00 29.95 240 ASP A C 1
ATOM 1996 O O . ASP A 1 240 ? -20.526 21.604 -28.520 1.00 29.95 240 ASP A O 1
ATOM 2000 N N . SER A 1 241 ? -21.936 22.166 -30.170 1.00 40.66 241 SER A N 1
ATOM 2001 C CA . SER A 1 241 ? -21.019 22.010 -31.281 1.00 40.66 241 SER A CA 1
ATOM 2002 C C . SER A 1 241 ? -20.147 23.258 -31.367 1.00 40.66 241 SER A C 1
ATOM 2004 O O . SER A 1 241 ? -20.651 24.307 -31.754 1.00 40.66 241 SER A O 1
ATOM 2006 N N . SER A 1 242 ? -18.852 23.147 -31.074 1.00 39.12 242 SER A N 1
ATOM 2007 C CA . SER A 1 242 ? -17.801 23.684 -31.950 1.00 39.12 242 SER A CA 1
ATOM 2008 C C . SER A 1 242 ? -16.407 23.453 -31.363 1.00 39.12 242 SER A C 1
ATOM 2010 O O . SER A 1 242 ? -16.171 23.713 -30.188 1.00 39.12 242 SER A O 1
ATOM 2012 N N . TYR A 1 243 ? -15.504 23.024 -32.248 1.00 38.97 243 TYR A N 1
ATOM 2013 C CA . TYR A 1 243 ? -14.049 22.914 -32.105 1.00 38.97 243 TYR A CA 1
ATOM 2014 C C . TYR A 1 243 ? -13.498 21.695 -31.352 1.00 38.97 243 TYR A C 1
ATOM 2016 O O . TYR A 1 243 ? -12.996 21.786 -30.239 1.00 38.97 243 TYR A O 1
ATOM 2024 N N . SER A 1 244 ? -13.445 20.567 -32.063 1.00 32.78 244 SER A N 1
ATOM 2025 C CA . SER A 1 244 ? -12.207 19.785 -32.099 1.00 32.78 244 SER A CA 1
ATOM 2026 C C . SER A 1 244 ? -11.997 19.247 -33.512 1.00 32.78 244 SER A C 1
ATOM 2028 O O . SER A 1 244 ? -12.637 18.292 -33.942 1.00 32.78 244 SER A O 1
ATOM 2030 N N . THR A 1 245 ? -11.153 19.939 -34.271 1.00 44.81 245 THR A N 1
ATOM 2031 C CA . THR A 1 245 ? -10.485 19.381 -35.445 1.00 44.81 245 THR A CA 1
ATOM 2032 C C . THR A 1 245 ? -9.239 18.657 -34.955 1.00 44.81 245 THR A C 1
ATOM 2034 O O . THR A 1 245 ? -8.194 19.277 -34.776 1.00 44.81 245 THR A O 1
ATOM 2037 N N . SER A 1 246 ? -9.359 17.350 -34.765 1.00 38.53 246 SER A N 1
ATOM 2038 C CA . SER A 1 246 ? -8.246 16.418 -34.917 1.00 38.53 246 SER A CA 1
ATOM 2039 C C . SER A 1 246 ? -8.785 15.178 -35.620 1.00 38.53 246 SER A C 1
ATOM 2041 O O . SER A 1 246 ? -9.243 14.223 -34.994 1.00 38.53 246 SER A O 1
ATOM 2043 N N . ASP A 1 247 ? -8.778 15.245 -36.948 1.00 44.50 247 ASP A N 1
ATOM 2044 C CA . ASP A 1 247 ? -8.822 14.065 -37.798 1.00 44.50 247 ASP A CA 1
ATOM 2045 C C . ASP A 1 247 ? -7.569 13.227 -37.515 1.00 44.50 247 ASP A C 1
ATOM 2047 O O . ASP A 1 247 ? -6.493 13.475 -38.054 1.00 44.50 247 ASP A O 1
ATOM 2051 N N . SER A 1 248 ? -7.712 12.214 -36.670 1.00 41.84 248 SER A N 1
ATOM 2052 C CA . SER A 1 248 ? -6.935 10.988 -36.794 1.00 41.84 248 SER A CA 1
ATOM 2053 C C . SER A 1 248 ? -7.901 9.826 -36.646 1.00 41.84 248 SER A C 1
ATOM 2055 O O . SER A 1 248 ? -8.208 9.372 -35.547 1.00 41.84 248 SER A O 1
ATOM 2057 N N . SER A 1 249 ? -8.393 9.342 -37.780 1.00 47.34 249 SER A N 1
ATOM 2058 C CA . SER A 1 249 ? -9.054 8.046 -37.912 1.00 47.34 249 SER A CA 1
ATOM 2059 C C . SER A 1 249 ? -8.051 6.889 -37.733 1.00 47.34 249 SER A C 1
ATOM 2061 O O . SER A 1 249 ? -8.063 5.942 -38.518 1.00 47.34 249 SER A O 1
ATOM 2063 N N . GLU A 1 250 ? -7.123 6.994 -36.775 1.00 58.94 250 GLU A N 1
ATOM 2064 C CA . GLU A 1 250 ? -6.290 5.868 -36.352 1.00 58.94 250 GLU A CA 1
ATOM 2065 C C . GLU A 1 250 ? -7.179 4.988 -35.466 1.00 58.94 250 GLU A C 1
ATOM 2067 O O . GLU A 1 250 ? -7.696 5.420 -34.435 1.00 58.94 250 GLU A O 1
ATOM 2072 N N . GLU A 1 251 ? -7.446 3.771 -35.936 1.00 65.75 251 GLU A N 1
ATOM 2073 C CA . GLU A 1 251 ? -8.202 2.764 -35.198 1.00 65.75 251 GLU A CA 1
ATOM 2074 C C . GLU A 1 251 ? -7.451 2.472 -33.892 1.00 65.75 251 GLU A C 1
ATOM 2076 O O . GLU A 1 251 ? -6.305 2.020 -33.915 1.00 65.75 251 GLU A O 1
ATOM 2081 N N . LYS A 1 252 ? -8.064 2.811 -32.751 1.00 73.75 252 LYS A N 1
ATOM 2082 C CA . LYS A 1 252 ? -7.437 2.641 -31.437 1.00 73.75 252 LYS A CA 1
ATOM 2083 C C . LYS A 1 252 ? -7.093 1.159 -31.243 1.00 73.75 252 LYS A C 1
ATOM 2085 O O . LYS A 1 252 ? -7.990 0.326 -31.407 1.00 73.75 252 LYS A O 1
ATOM 2090 N N . PRO A 1 253 ? -5.838 0.811 -30.906 1.00 83.88 253 PRO A N 1
ATOM 2091 C CA . PRO A 1 253 ? -5.475 -0.580 -30.699 1.00 83.88 253 PRO A CA 1
ATOM 2092 C C . PRO A 1 253 ? -6.274 -1.178 -29.541 1.00 83.88 253 PRO A C 1
ATOM 2094 O O . PRO A 1 253 ? -6.663 -0.481 -28.602 1.00 83.88 253 PRO A O 1
ATOM 2097 N N . GLU A 1 254 ? -6.510 -2.487 -29.612 1.00 90.88 254 GLU A N 1
ATOM 2098 C CA . GLU A 1 254 ? -7.149 -3.207 -28.518 1.00 90.88 254 GLU A CA 1
ATOM 2099 C C . GLU A 1 254 ? -6.317 -3.088 -27.236 1.00 90.88 254 GLU A C 1
ATOM 2101 O O . GLU A 1 254 ? -5.083 -3.164 -27.255 1.00 90.88 254 GLU A O 1
ATOM 2106 N N . ASP A 1 255 ? -7.013 -2.927 -26.109 1.00 94.38 255 ASP A N 1
ATOM 2107 C CA . ASP A 1 255 ? -6.381 -2.912 -24.799 1.00 94.38 255 ASP A CA 1
ATOM 2108 C C . ASP A 1 255 ? -5.572 -4.195 -24.591 1.00 94.38 255 ASP A C 1
ATOM 2110 O O . ASP A 1 255 ? -6.041 -5.312 -24.839 1.00 94.38 255 ASP A O 1
ATOM 2114 N N . SER A 1 256 ? -4.376 -4.050 -24.022 1.00 94.69 256 SER A N 1
ATOM 2115 C CA . SER A 1 256 ? -3.654 -5.209 -23.516 1.00 94.69 256 SER A CA 1
ATOM 2116 C C . SER A 1 256 ? -4.514 -5.949 -22.485 1.00 94.69 256 SER A C 1
ATOM 2118 O O . SER A 1 256 ? -5.383 -5.383 -21.810 1.00 94.69 256 SER A O 1
ATOM 2120 N N . LYS A 1 257 ? -4.252 -7.245 -22.308 1.00 95.38 257 LYS A N 1
ATOM 2121 C CA . LYS A 1 257 ? -4.963 -8.046 -21.305 1.00 95.38 257 LYS A CA 1
ATOM 2122 C C . LYS A 1 257 ? -4.845 -7.443 -19.903 1.00 95.38 257 LYS A C 1
ATOM 2124 O O . LYS A 1 257 ? -5.823 -7.438 -19.158 1.00 95.38 257 LYS A O 1
ATOM 2129 N N . LEU A 1 258 ? -3.657 -6.957 -19.537 1.00 96.00 258 LEU A N 1
ATOM 2130 C CA . LEU A 1 258 ? -3.415 -6.395 -18.211 1.00 96.00 258 LEU A CA 1
ATOM 2131 C C . LEU A 1 258 ? -4.115 -5.040 -18.046 1.00 96.00 258 LEU A C 1
ATOM 2133 O O . LEU A 1 258 ? -4.733 -4.819 -17.009 1.00 96.00 258 LEU A O 1
ATOM 2137 N N . LEU A 1 259 ? -4.107 -4.193 -19.080 1.00 96.19 259 LEU A N 1
ATOM 2138 C CA . LEU A 1 259 ? -4.830 -2.920 -19.092 1.00 96.19 259 LEU A CA 1
ATOM 2139 C C . LEU A 1 259 ? -6.348 -3.120 -19.029 1.00 96.19 259 LEU A C 1
ATOM 2141 O O . LEU A 1 259 ? -7.019 -2.460 -18.243 1.00 96.19 259 LEU A O 1
ATOM 2145 N N . SER A 1 260 ? -6.890 -4.088 -19.770 1.00 95.88 260 SER A N 1
ATOM 2146 C CA . SER A 1 260 ? -8.313 -4.456 -19.709 1.00 95.88 260 SER A CA 1
ATOM 2147 C C . SER A 1 260 ? -8.736 -4.869 -18.296 1.00 95.88 260 SER A C 1
ATOM 2149 O O . SER A 1 260 ? -9.787 -4.461 -17.797 1.00 95.88 260 SER A O 1
ATOM 2151 N N . ILE A 1 261 ? -7.909 -5.682 -17.628 1.00 96.38 261 ILE A N 1
ATOM 2152 C CA . ILE A 1 261 ? -8.144 -6.104 -16.242 1.00 96.38 261 ILE A CA 1
ATOM 2153 C C . ILE A 1 261 ? -8.040 -4.903 -15.300 1.00 96.38 261 ILE A C 1
ATOM 2155 O O . ILE A 1 261 ? -8.924 -4.717 -14.465 1.00 96.38 261 ILE A O 1
ATOM 2159 N N . LEU A 1 262 ? -7.010 -4.069 -15.452 1.00 95.62 262 LEU A N 1
ATOM 2160 C CA . LEU A 1 262 ? -6.829 -2.861 -14.655 1.00 95.62 262 LEU A CA 1
ATOM 2161 C C . LEU A 1 262 ? -8.036 -1.921 -14.788 1.00 95.62 262 LEU A C 1
ATOM 2163 O O . LEU A 1 262 ? -8.594 -1.519 -13.775 1.00 95.62 262 LEU A O 1
ATOM 2167 N N . LYS A 1 263 ? -8.513 -1.646 -16.007 1.00 94.12 263 LYS A N 1
ATOM 2168 C CA . LYS A 1 263 ? -9.726 -0.850 -16.251 1.00 94.12 263 LYS A CA 1
ATOM 2169 C C . LYS A 1 263 ? -10.952 -1.477 -15.586 1.00 94.12 263 LYS A C 1
ATOM 2171 O O . LYS A 1 263 ? -11.742 -0.779 -14.959 1.00 94.12 263 LYS A O 1
ATOM 2176 N N . LYS A 1 264 ? -11.125 -2.797 -15.689 1.00 94.06 264 LYS A N 1
ATOM 2177 C CA . LYS A 1 264 ? -12.270 -3.503 -15.091 1.00 94.06 264 LYS A CA 1
ATOM 2178 C C . LYS A 1 264 ? -12.273 -3.430 -13.561 1.00 94.06 264 LYS A C 1
ATOM 2180 O O . LYS A 1 264 ? -13.339 -3.266 -12.972 1.00 94.06 264 LYS A O 1
ATOM 2185 N N . TYR A 1 265 ? -11.116 -3.611 -12.927 1.00 92.50 265 TYR A N 1
ATOM 2186 C CA . TYR A 1 265 ? -11.022 -3.742 -11.472 1.00 92.50 265 TYR A CA 1
ATOM 2187 C C . TYR A 1 265 ? -10.725 -2.417 -10.763 1.00 92.50 265 TYR A C 1
ATOM 2189 O O . TYR A 1 265 ? -11.239 -2.197 -9.668 1.00 92.50 265 TYR A O 1
ATOM 2197 N N . GLY A 1 266 ? -9.967 -1.529 -11.400 1.00 91.81 266 GLY A N 1
ATOM 2198 C CA . GLY A 1 266 ? -9.494 -0.248 -10.879 1.00 91.81 266 GLY A CA 1
ATOM 2199 C C . GLY A 1 266 ? -8.071 -0.322 -10.329 1.00 91.81 266 GLY A C 1
ATOM 2200 O O . GLY A 1 266 ? -7.311 0.622 -10.510 1.00 91.81 266 GLY A O 1
ATOM 2201 N N . PHE A 1 267 ? -7.684 -1.441 -9.709 1.00 91.75 267 PHE A N 1
ATOM 2202 C CA . PHE A 1 267 ? -6.366 -1.594 -9.093 1.00 91.75 267 PHE A CA 1
ATOM 2203 C C . PHE A 1 267 ? -5.687 -2.895 -9.508 1.00 91.75 267 PHE A C 1
ATOM 2205 O O . PHE A 1 267 ? -6.325 -3.949 -9.590 1.00 91.75 267 PHE A O 1
ATOM 2212 N N . LEU A 1 268 ? -4.370 -2.827 -9.684 1.00 93.81 268 LEU A N 1
ATOM 2213 C CA . LEU A 1 268 ? -3.478 -3.975 -9.676 1.00 93.81 268 LEU A CA 1
ATOM 2214 C C . LEU A 1 268 ? -2.510 -3.860 -8.504 1.00 93.81 268 LEU A C 1
ATOM 2216 O O . LEU A 1 268 ? -2.019 -2.780 -8.185 1.00 93.81 268 LEU A O 1
ATOM 2220 N N . LEU A 1 269 ? -2.210 -5.004 -7.910 1.00 92.12 269 LEU A N 1
ATOM 2221 C CA . LEU A 1 269 ? -1.224 -5.166 -6.861 1.00 92.12 269 LEU A CA 1
ATOM 2222 C C . LEU A 1 269 ? -0.184 -6.184 -7.327 1.00 92.12 269 LEU A C 1
ATOM 2224 O O . LEU A 1 269 ? -0.511 -7.336 -7.629 1.00 92.12 269 LEU A O 1
ATOM 2228 N N . VAL A 1 270 ? 1.062 -5.735 -7.417 1.00 93.19 270 VAL A N 1
ATOM 2229 C CA . VAL A 1 270 ? 2.169 -6.470 -8.023 1.00 93.19 270 VAL A CA 1
ATOM 2230 C C . VAL A 1 270 ? 3.093 -7.001 -6.936 1.00 93.19 270 VAL A C 1
ATOM 2232 O O . VAL A 1 270 ? 3.858 -6.253 -6.336 1.00 93.19 270 VAL A O 1
ATOM 2235 N N . LEU A 1 271 ? 3.030 -8.309 -6.697 1.00 91.69 271 LEU A N 1
ATOM 2236 C CA . LEU A 1 271 ? 3.717 -8.974 -5.590 1.00 91.69 271 LEU A CA 1
ATOM 2237 C C . LEU A 1 271 ? 5.125 -9.437 -5.996 1.00 91.69 271 LEU A C 1
ATOM 2239 O O . LEU A 1 271 ? 5.455 -10.619 -5.927 1.00 91.69 271 LEU A O 1
ATOM 2243 N N . GLU A 1 272 ? 5.933 -8.503 -6.489 1.00 93.00 272 GLU A N 1
ATOM 2244 C CA . GLU A 1 272 ? 7.331 -8.726 -6.870 1.00 93.00 272 GLU A CA 1
ATOM 2245 C C . GLU A 1 272 ? 8.249 -8.096 -5.821 1.00 93.00 272 GLU A C 1
ATOM 2247 O O . GLU A 1 272 ? 8.121 -6.906 -5.564 1.00 93.00 272 GLU A O 1
ATOM 2252 N N . GLU A 1 273 ? 9.156 -8.863 -5.215 1.00 90.19 273 GLU A N 1
ATOM 2253 C CA . GLU A 1 273 ? 10.045 -8.377 -4.135 1.00 90.19 273 GLU A CA 1
ATOM 2254 C C . GLU A 1 273 ? 11.440 -7.967 -4.621 1.00 90.19 273 GLU A C 1
ATOM 2256 O O . GLU A 1 273 ? 12.142 -7.223 -3.941 1.00 90.19 273 GLU A O 1
ATOM 2261 N N . ASP A 1 274 ? 11.826 -8.431 -5.810 1.00 90.19 274 ASP A N 1
ATOM 2262 C CA . ASP A 1 274 ? 13.173 -8.282 -6.361 1.00 90.19 274 ASP A CA 1
ATOM 2263 C C . ASP A 1 274 ? 13.127 -7.546 -7.718 1.00 90.19 274 ASP A C 1
ATOM 2265 O O . ASP A 1 274 ? 13.779 -7.951 -8.686 1.00 90.19 274 ASP A O 1
ATOM 2269 N N . ARG A 1 275 ? 12.325 -6.472 -7.817 1.00 92.31 275 ARG A N 1
ATOM 2270 C CA . ARG A 1 275 ? 12.168 -5.711 -9.068 1.00 92.31 275 ARG A CA 1
ATOM 2271 C C . ARG A 1 275 ? 13.506 -5.094 -9.482 1.00 92.31 275 ARG A C 1
ATOM 2273 O O . ARG A 1 275 ? 14.234 -4.522 -8.672 1.00 92.31 275 ARG A O 1
ATOM 2280 N N . ASN A 1 276 ? 13.769 -5.139 -10.782 1.00 92.69 276 ASN A N 1
ATOM 2281 C CA . ASN A 1 276 ? 14.855 -4.446 -11.478 1.00 92.69 276 ASN A CA 1
ATOM 2282 C C . ASN A 1 276 ? 14.321 -3.660 -12.696 1.00 92.69 276 ASN A C 1
ATOM 2284 O O . ASN A 1 276 ? 13.130 -3.727 -13.018 1.00 92.69 276 ASN A O 1
ATOM 2288 N N . LEU A 1 277 ? 15.199 -2.951 -13.411 1.00 94.06 277 LEU A N 1
ATOM 2289 C CA . LEU A 1 277 ? 14.837 -2.165 -14.603 1.00 94.06 277 LEU A CA 1
ATOM 2290 C C . LEU A 1 277 ? 14.080 -2.993 -15.656 1.00 94.06 277 LEU A C 1
ATOM 2292 O O . LEU A 1 277 ? 13.004 -2.595 -16.095 1.00 94.06 277 LEU A O 1
ATOM 2296 N N . SER A 1 278 ? 14.588 -4.179 -16.002 1.00 92.50 278 SER A N 1
ATOM 2297 C CA . SER A 1 278 ? 14.005 -5.042 -17.040 1.00 92.50 278 SER A CA 1
ATOM 2298 C C . SER A 1 278 ? 12.607 -5.543 -16.669 1.00 92.50 278 SER A C 1
ATOM 2300 O O . SER A 1 278 ? 11.682 -5.479 -17.479 1.00 92.50 278 SER A O 1
ATOM 2302 N N . SER A 1 279 ? 12.416 -5.991 -15.426 1.00 92.19 279 SER A N 1
ATOM 2303 C CA . SER A 1 279 ? 11.099 -6.403 -14.922 1.00 92.19 279 SER A CA 1
ATOM 2304 C C . SER A 1 279 ? 10.095 -5.242 -14.900 1.00 92.19 279 SER A C 1
ATOM 2306 O O . SER A 1 279 ? 8.934 -5.428 -15.266 1.00 92.19 279 SER A O 1
ATOM 2308 N N . SER A 1 280 ? 10.552 -4.032 -14.547 1.00 92.88 280 SER A N 1
ATOM 2309 C CA . SER A 1 280 ? 9.753 -2.803 -14.546 1.00 92.88 280 SER A CA 1
ATOM 2310 C C . SER A 1 280 ? 9.302 -2.436 -15.964 1.00 92.88 280 SER A C 1
ATOM 2312 O O . SER A 1 280 ? 8.102 -2.305 -16.207 1.00 92.88 280 SER A O 1
ATOM 2314 N N . GLN A 1 281 ? 10.231 -2.414 -16.930 1.00 94.69 281 GLN A N 1
ATOM 2315 C CA . GLN A 1 281 ? 9.923 -2.226 -18.355 1.00 94.69 281 GLN A CA 1
ATOM 2316 C C . GLN A 1 281 ? 8.929 -3.269 -18.853 1.00 94.69 281 GLN A C 1
ATOM 2318 O O . GLN A 1 281 ? 7.909 -2.927 -19.438 1.00 94.69 281 GLN A O 1
ATOM 2323 N N . SER A 1 282 ? 9.190 -4.551 -18.578 1.00 94.31 282 SER A N 1
ATOM 2324 C CA . SER A 1 282 ? 8.330 -5.646 -19.028 1.00 94.31 282 SER A CA 1
ATOM 2325 C C . SER A 1 282 ? 6.899 -5.504 -18.514 1.00 94.31 282 SER A C 1
ATOM 2327 O O . SER A 1 282 ? 5.951 -5.843 -19.220 1.00 94.31 282 SER A O 1
ATOM 2329 N N . LEU A 1 283 ? 6.723 -5.017 -17.286 1.00 94.69 283 LEU A N 1
ATOM 2330 C CA . LEU A 1 283 ? 5.409 -4.819 -16.693 1.00 94.69 283 LEU A CA 1
ATOM 2331 C C . LEU A 1 283 ? 4.671 -3.625 -17.304 1.00 94.69 283 LEU A C 1
ATOM 2333 O O . LEU A 1 283 ? 3.490 -3.753 -17.627 1.00 94.69 283 LEU A O 1
ATOM 2337 N N . VAL A 1 284 ? 5.368 -2.509 -17.528 1.00 95.69 284 VAL A N 1
ATOM 2338 C CA . VAL A 1 284 ? 4.805 -1.358 -18.245 1.00 95.69 284 VAL A CA 1
ATOM 2339 C C . VAL A 1 284 ? 4.438 -1.746 -19.674 1.00 95.69 284 VAL A C 1
ATOM 2341 O O . VAL A 1 284 ? 3.313 -1.499 -20.083 1.00 95.69 284 VAL A O 1
ATOM 2344 N N . SER A 1 285 ? 5.300 -2.453 -20.407 1.00 95.44 285 SER A N 1
ATOM 2345 C CA . SER A 1 285 ? 4.986 -2.929 -21.761 1.00 95.44 285 SER A CA 1
ATOM 2346 C C . SER A 1 285 ? 3.824 -3.931 -21.794 1.00 95.44 285 SER A C 1
ATOM 2348 O O . SER A 1 285 ? 3.127 -4.050 -22.797 1.00 95.44 285 SER A O 1
ATOM 2350 N N . LYS A 1 286 ? 3.566 -4.659 -20.698 1.00 95.56 286 LYS A N 1
ATOM 2351 C CA . LYS A 1 286 ? 2.365 -5.504 -20.571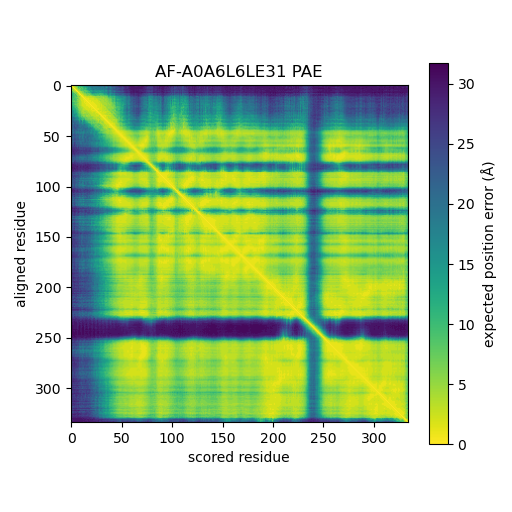 1.00 95.56 286 LYS A CA 1
ATOM 2352 C C . LYS A 1 286 ? 1.087 -4.692 -20.353 1.00 95.56 286 LYS A C 1
ATOM 2354 O O . LYS A 1 286 ? 0.022 -5.216 -20.667 1.00 95.56 286 LYS A O 1
ATOM 2359 N N . LEU A 1 287 ? 1.175 -3.473 -19.814 1.00 95.62 287 LEU A N 1
ATOM 2360 C CA . LEU A 1 287 ? 0.067 -2.513 -19.736 1.00 95.62 287 LEU A CA 1
ATOM 2361 C C . LEU A 1 287 ? -0.098 -1.772 -21.069 1.00 95.62 287 LEU A C 1
ATOM 2363 O O . LEU A 1 287 ? -1.184 -1.808 -21.644 1.00 95.62 287 LEU A O 1
ATOM 2367 N N . PHE A 1 288 ? 0.991 -1.202 -21.581 1.00 96.44 288 PHE A N 1
ATOM 2368 C CA . PHE A 1 288 ? 1.067 -0.349 -22.765 1.00 96.44 288 PHE A CA 1
ATOM 2369 C C . PHE A 1 288 ? 2.059 -0.949 -23.779 1.00 96.44 288 PHE A C 1
ATOM 2371 O O . PHE A 1 288 ? 3.263 -0.708 -23.684 1.00 96.44 288 PHE A O 1
ATOM 2378 N N . PRO A 1 289 ? 1.593 -1.772 -24.739 1.00 95.31 289 PRO A N 1
ATOM 2379 C CA . PRO A 1 289 ? 2.471 -2.541 -25.630 1.00 95.31 289 PRO A CA 1
ATOM 2380 C C . PRO A 1 289 ? 3.428 -1.727 -26.510 1.00 95.31 289 PRO A C 1
ATOM 2382 O O . PRO A 1 289 ? 4.434 -2.267 -26.963 1.00 95.31 289 PRO A O 1
ATOM 2385 N N . ASP A 1 290 ? 3.129 -0.454 -26.760 1.00 95.12 290 ASP A N 1
ATOM 2386 C CA . ASP A 1 290 ? 3.953 0.481 -27.534 1.00 95.12 290 ASP A CA 1
ATOM 2387 C C . ASP A 1 290 ? 4.782 1.433 -26.649 1.00 95.12 290 ASP A C 1
ATOM 2389 O O . ASP A 1 290 ? 5.342 2.404 -27.160 1.00 95.12 290 ASP A O 1
ATOM 2393 N N . ALA A 1 291 ? 4.859 1.174 -25.337 1.00 96.38 291 ALA A N 1
ATOM 2394 C CA . ALA A 1 291 ? 5.690 1.948 -24.426 1.00 96.38 291 ALA A CA 1
ATOM 2395 C C . ALA A 1 291 ? 7.168 1.868 -24.829 1.00 96.38 291 ALA A C 1
ATOM 2397 O O . ALA A 1 291 ? 7.735 0.786 -25.008 1.00 96.38 291 ALA A O 1
ATOM 2398 N N . THR A 1 292 ? 7.798 3.031 -24.950 1.00 95.81 292 THR A N 1
ATOM 2399 C CA . THR A 1 292 ? 9.200 3.202 -25.346 1.00 95.81 292 THR A CA 1
ATOM 2400 C C . THR A 1 292 ? 9.860 4.306 -24.520 1.00 95.81 292 THR A C 1
ATOM 2402 O O . THR A 1 292 ? 9.192 4.963 -23.727 1.00 95.81 292 THR A O 1
ATOM 2405 N N . HIS A 1 293 ? 11.164 4.532 -24.727 1.00 95.19 293 HIS A N 1
ATOM 2406 C CA . HIS A 1 293 ? 11.917 5.625 -24.092 1.00 95.19 293 HIS A CA 1
ATOM 2407 C C . HIS A 1 293 ? 11.828 5.602 -22.562 1.00 95.19 293 HIS A C 1
ATOM 2409 O O . HIS A 1 293 ? 11.460 6.587 -21.934 1.00 95.19 293 HIS A O 1
ATOM 2415 N N . PHE A 1 294 ? 12.144 4.448 -21.979 1.00 96.75 294 PHE A N 1
ATOM 2416 C CA . PHE A 1 294 ? 12.135 4.276 -20.534 1.00 96.75 294 PHE A CA 1
ATOM 2417 C C . PHE A 1 294 ? 13.271 5.049 -19.866 1.00 96.75 294 PHE A C 1
ATOM 2419 O O . PHE A 1 294 ? 14.430 4.891 -20.257 1.00 96.75 294 PHE A O 1
ATOM 2426 N N . VAL A 1 295 ? 12.926 5.819 -18.837 1.00 96.94 295 VAL A N 1
ATOM 2427 C CA . VAL A 1 295 ? 13.855 6.603 -18.020 1.00 96.94 295 VAL A CA 1
ATOM 2428 C C . VAL A 1 295 ? 13.502 6.421 -16.549 1.00 96.94 295 VAL A C 1
ATOM 2430 O O . VAL A 1 295 ? 12.333 6.302 -16.190 1.00 96.94 295 VAL A O 1
ATOM 2433 N N . TRP A 1 296 ? 14.512 6.406 -15.687 1.00 96.81 296 TRP A N 1
ATOM 2434 C CA . TRP A 1 296 ? 14.337 6.454 -14.243 1.00 96.81 296 TRP A CA 1
ATOM 2435 C C . TRP A 1 296 ? 15.085 7.636 -13.675 1.00 96.81 296 TRP A C 1
ATOM 2437 O O . TRP A 1 296 ? 16.174 7.972 -14.133 1.00 96.81 296 TRP A O 1
ATOM 2447 N N . PHE A 1 297 ? 14.507 8.213 -12.637 1.00 96.38 297 PHE A N 1
ATOM 2448 C CA . PHE A 1 297 ? 15.118 9.263 -11.857 1.00 96.38 297 PHE A CA 1
ATOM 2449 C C . PHE A 1 297 ? 15.781 8.672 -10.612 1.00 96.38 297 PHE A C 1
ATOM 2451 O O . PHE A 1 297 ? 15.226 7.771 -9.971 1.00 96.38 297 PHE A O 1
ATOM 2458 N N . ILE A 1 298 ? 16.953 9.200 -10.269 1.00 96.75 298 ILE A N 1
ATOM 2459 C CA . ILE A 1 298 ? 17.623 8.976 -8.991 1.00 96.75 298 ILE A CA 1
ATOM 2460 C C . ILE A 1 298 ? 17.865 10.325 -8.310 1.00 96.75 298 ILE A C 1
ATOM 2462 O O . ILE A 1 298 ? 18.362 11.274 -8.919 1.00 96.75 298 ILE A O 1
ATOM 2466 N N . ASP A 1 299 ? 17.471 10.387 -7.044 1.00 95.81 299 ASP A N 1
ATOM 2467 C CA . ASP A 1 299 ? 17.576 11.575 -6.201 1.00 95.81 299 ASP A CA 1
ATOM 2468 C C . ASP A 1 299 ? 19.010 11.764 -5.669 1.00 95.81 299 ASP A C 1
ATOM 2470 O O . ASP A 1 299 ? 19.739 10.782 -5.481 1.00 95.81 299 ASP A O 1
ATOM 2474 N N . ASP A 1 300 ? 19.411 13.012 -5.422 1.00 95.75 300 ASP A N 1
ATOM 2475 C CA . ASP A 1 300 ? 20.750 13.393 -4.958 1.00 95.75 300 ASP A CA 1
ATOM 2476 C C . ASP A 1 300 ? 21.161 12.736 -3.628 1.00 95.75 300 ASP A C 1
ATOM 2478 O O . ASP A 1 300 ? 22.350 12.476 -3.383 1.00 95.75 300 ASP A O 1
ATOM 2482 N N . ASP A 1 301 ? 20.177 12.358 -2.814 1.00 95.25 301 ASP A N 1
ATOM 2483 C CA . ASP A 1 301 ? 20.360 11.580 -1.594 1.00 95.25 301 ASP A CA 1
ATOM 2484 C C . ASP A 1 301 ? 20.991 10.199 -1.851 1.00 95.25 301 ASP A C 1
ATOM 2486 O O . ASP A 1 301 ? 21.600 9.619 -0.946 1.00 95.25 301 ASP A O 1
ATOM 2490 N N . TYR A 1 302 ? 20.902 9.673 -3.077 1.00 96.12 302 TYR A N 1
ATOM 2491 C CA . TYR A 1 302 ? 21.394 8.344 -3.450 1.00 96.12 302 TYR A CA 1
ATOM 2492 C C . TYR A 1 302 ? 22.501 8.354 -4.508 1.00 96.12 302 TYR A C 1
ATOM 2494 O O . TYR A 1 302 ? 23.032 7.289 -4.825 1.00 96.12 302 TYR A O 1
ATOM 2502 N N . THR A 1 303 ? 22.882 9.509 -5.057 1.00 96.62 303 THR A N 1
ATOM 2503 C CA . THR A 1 303 ? 23.955 9.603 -6.061 1.00 96.62 303 THR A CA 1
ATOM 2504 C C . THR A 1 303 ? 25.319 9.868 -5.430 1.00 96.62 303 THR A C 1
ATOM 2506 O O . THR A 1 303 ? 25.433 10.409 -4.326 1.00 96.62 303 THR A O 1
ATOM 2509 N N . ARG A 1 304 ? 26.399 9.478 -6.118 1.00 96.00 304 ARG A N 1
ATOM 2510 C CA . ARG A 1 304 ? 27.777 9.680 -5.632 1.00 96.00 304 ARG A CA 1
ATOM 2511 C C . ARG A 1 304 ? 28.212 11.144 -5.628 1.00 96.00 304 ARG A C 1
ATOM 2513 O O . ARG A 1 304 ? 29.010 11.535 -4.780 1.00 96.00 304 ARG A O 1
ATOM 2520 N N . ASP A 1 305 ? 27.721 11.939 -6.570 1.00 95.06 305 ASP A N 1
ATOM 2521 C CA . ASP A 1 305 ? 28.089 13.346 -6.739 1.00 95.06 305 ASP A CA 1
ATOM 2522 C C . ASP A 1 305 ? 27.148 14.320 -6.012 1.00 95.06 305 ASP A C 1
ATOM 2524 O O . ASP A 1 305 ? 27.487 15.495 -5.868 1.00 95.06 305 ASP A O 1
ATOM 2528 N N . GLY A 1 306 ? 26.021 13.829 -5.484 1.00 94.81 306 GLY A N 1
ATOM 2529 C CA . GLY A 1 306 ? 25.031 14.659 -4.803 1.00 94.81 306 GLY A CA 1
ATOM 2530 C C . GLY A 1 306 ? 24.219 15.514 -5.772 1.00 94.81 306 GLY A C 1
ATOM 2531 O O . GLY A 1 306 ? 23.818 16.626 -5.422 1.00 94.81 306 GLY A O 1
ATOM 2532 N N . HIS A 1 307 ? 24.004 15.023 -6.993 1.00 96.50 307 HIS A N 1
ATOM 2533 C CA . HIS A 1 307 ? 23.096 15.612 -7.967 1.00 96.50 307 HIS A CA 1
ATOM 2534 C C . HIS A 1 307 ? 22.035 14.610 -8.416 1.00 96.50 307 HIS A C 1
ATOM 2536 O O . HIS A 1 307 ? 22.252 13.402 -8.408 1.00 96.50 307 HIS A O 1
ATOM 2542 N N . ASN A 1 308 ? 20.876 15.136 -8.801 1.00 96.75 308 ASN A N 1
ATOM 2543 C CA . ASN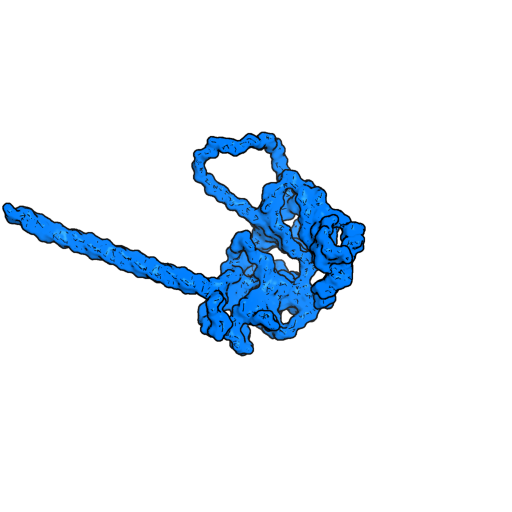 A 1 308 ? 19.801 14.350 -9.386 1.00 96.75 308 ASN A CA 1
ATOM 2544 C C . ASN A 1 308 ? 20.192 13.875 -10.785 1.00 96.75 308 ASN A C 1
ATOM 2546 O O . ASN A 1 308 ? 20.660 14.681 -11.591 1.00 96.75 308 ASN A O 1
ATOM 2550 N N . GLU A 1 309 ? 19.915 12.615 -11.102 1.00 97.12 309 GLU A N 1
ATOM 2551 C CA . GLU A 1 309 ? 20.328 12.006 -12.367 1.00 97.12 309 GLU A CA 1
ATOM 2552 C C . GLU A 1 309 ? 19.196 11.207 -13.022 1.00 97.12 309 GLU A C 1
ATOM 2554 O O . GLU A 1 309 ? 18.265 10.733 -12.366 1.00 97.12 309 GLU A O 1
ATOM 2559 N N . TYR A 1 310 ? 19.292 11.050 -14.343 1.00 96.81 310 TYR A N 1
ATOM 2560 C CA . TYR A 1 310 ? 18.369 10.243 -15.140 1.00 96.81 310 TYR A CA 1
ATOM 2561 C C . TYR A 1 310 ? 19.122 9.086 -15.788 1.00 96.81 310 TYR A C 1
ATOM 2563 O O . TYR A 1 310 ? 20.112 9.303 -16.485 1.00 96.81 310 TYR A O 1
ATOM 2571 N N . ILE A 1 311 ? 18.636 7.863 -15.585 1.00 96.75 311 ILE A N 1
ATOM 2572 C CA . ILE A 1 311 ? 19.275 6.641 -16.082 1.00 96.75 311 ILE A CA 1
ATOM 2573 C C . ILE A 1 311 ? 18.334 5.855 -16.992 1.00 96.75 311 ILE A C 1
ATOM 2575 O O . ILE A 1 311 ? 17.115 5.874 -16.825 1.00 96.75 311 ILE A O 1
ATOM 2579 N N . HIS A 1 312 ? 18.912 5.127 -17.942 1.00 95.88 312 HIS A N 1
ATOM 2580 C CA . HIS A 1 312 ? 18.190 4.338 -18.947 1.00 95.88 312 HIS A CA 1
ATOM 2581 C C . HIS A 1 312 ? 18.513 2.843 -18.863 1.00 95.88 312 HIS A C 1
ATOM 2583 O O . HIS A 1 312 ? 17.791 2.005 -19.409 1.00 95.88 312 HIS A O 1
ATOM 2589 N N . ASN A 1 313 ? 19.626 2.494 -18.219 1.00 94.81 313 ASN A N 1
ATOM 2590 C CA . ASN A 1 313 ? 20.152 1.137 -18.141 1.00 94.81 313 ASN A CA 1
ATOM 2591 C C . ASN A 1 313 ? 20.922 0.912 -16.831 1.00 94.81 313 ASN A C 1
ATOM 2593 O O . ASN A 1 313 ? 21.116 1.818 -16.018 1.00 94.81 313 ASN A O 1
ATOM 2597 N N . ILE A 1 314 ? 21.322 -0.339 -16.611 1.00 95.00 314 ILE A N 1
ATOM 2598 C CA . ILE A 1 314 ? 22.004 -0.754 -15.386 1.00 95.00 314 ILE A CA 1
ATOM 2599 C C . ILE A 1 314 ? 23.436 -0.216 -15.317 1.00 95.00 314 ILE A C 1
ATOM 2601 O O . ILE A 1 314 ? 23.919 0.087 -14.231 1.00 95.00 314 ILE A O 1
ATOM 2605 N N . GLU A 1 315 ? 24.112 -0.057 -16.453 1.00 96.75 315 GLU A N 1
ATOM 2606 C CA . GLU A 1 315 ? 25.466 0.486 -16.505 1.00 96.75 315 GLU A CA 1
ATOM 2607 C C . GLU A 1 315 ? 25.505 1.939 -16.009 1.00 96.75 315 GLU A C 1
ATOM 2609 O O . GLU A 1 315 ? 26.373 2.283 -15.207 1.00 96.75 315 GLU A O 1
ATOM 2614 N N . GLU A 1 316 ? 24.540 2.763 -16.423 1.00 96.75 316 GLU A N 1
ATOM 2615 C CA . GLU A 1 316 ? 24.348 4.136 -15.936 1.00 96.75 316 GLU A CA 1
ATOM 2616 C C . GLU A 1 316 ? 24.019 4.157 -14.440 1.00 96.75 316 GLU A C 1
ATOM 2618 O O . GLU A 1 316 ? 24.658 4.888 -13.682 1.00 96.75 316 GLU A O 1
ATOM 2623 N N . LEU A 1 317 ? 23.101 3.295 -13.982 1.00 96.25 317 LEU A N 1
ATOM 2624 C CA . LEU A 1 317 ? 22.779 3.188 -12.557 1.00 96.25 317 LEU A CA 1
ATOM 2625 C C . LEU A 1 317 ? 24.027 2.878 -11.724 1.00 96.25 317 LEU A C 1
ATOM 2627 O O . LEU A 1 317 ? 24.297 3.570 -10.747 1.00 96.25 317 LEU A O 1
ATOM 2631 N N . ILE A 1 318 ? 24.813 1.874 -12.122 1.00 95.94 318 ILE A N 1
ATOM 2632 C CA . ILE A 1 318 ? 26.026 1.467 -11.400 1.00 95.94 318 ILE A CA 1
ATOM 2633 C C . ILE A 1 318 ? 27.051 2.604 -11.344 1.00 95.94 318 ILE A C 1
ATOM 2635 O O . ILE A 1 318 ? 27.775 2.696 -10.354 1.00 95.94 318 ILE A O 1
ATOM 2639 N N . GLN A 1 319 ? 27.126 3.468 -12.362 1.00 96.62 319 GLN A N 1
ATOM 2640 C CA . GLN A 1 319 ? 28.042 4.617 -12.403 1.00 96.62 319 GLN A CA 1
ATOM 2641 C C . GLN A 1 319 ? 27.596 5.787 -11.520 1.00 96.62 319 GLN A C 1
ATOM 2643 O O . GLN A 1 319 ? 28.448 6.496 -10.982 1.00 96.62 319 GLN A O 1
ATOM 2648 N N . VAL A 1 320 ? 26.292 5.948 -11.312 1.00 96.75 320 VAL A N 1
ATOM 2649 C CA . VAL A 1 320 ? 25.721 7.088 -10.585 1.00 96.75 320 VAL A CA 1
ATOM 2650 C C . VAL A 1 320 ? 25.441 6.776 -9.111 1.00 96.75 320 VAL A C 1
ATOM 2652 O O . VAL A 1 320 ? 25.723 7.608 -8.249 1.00 96.75 320 VAL A O 1
ATOM 2655 N N . VAL A 1 321 ? 24.917 5.586 -8.799 1.00 96.75 321 VAL A N 1
ATOM 2656 C CA . VAL A 1 321 ? 24.401 5.250 -7.460 1.00 96.75 321 VAL A CA 1
ATOM 2657 C C . VAL A 1 321 ? 25.500 5.101 -6.415 1.00 96.75 321 VAL A C 1
ATOM 2659 O O . VAL A 1 321 ? 26.504 4.428 -6.634 1.00 96.75 321 VAL A O 1
ATOM 2662 N N . ASP A 1 322 ? 25.288 5.673 -5.240 1.00 96.56 322 ASP A N 1
ATOM 2663 C CA . ASP A 1 322 ? 26.082 5.404 -4.049 1.00 96.56 322 ASP A CA 1
ATOM 2664 C C . ASP A 1 322 ? 25.423 4.283 -3.231 1.00 96.56 322 ASP A C 1
ATOM 2666 O O . ASP A 1 322 ? 24.457 4.496 -2.495 1.00 96.56 322 ASP A O 1
ATOM 2670 N N . GLU A 1 323 ? 25.939 3.063 -3.382 1.00 94.75 323 GLU A N 1
ATOM 2671 C CA . GLU A 1 323 ? 25.411 1.870 -2.712 1.00 94.75 323 GLU A CA 1
ATOM 2672 C C . GLU A 1 323 ? 25.426 2.004 -1.182 1.00 94.75 323 GLU A C 1
ATOM 2674 O O . GLU A 1 323 ? 24.454 1.612 -0.538 1.00 94.75 323 GLU A O 1
ATOM 2679 N N . GLU A 1 324 ? 26.441 2.653 -0.595 1.00 93.75 324 GLU A N 1
ATOM 2680 C CA . GLU A 1 324 ? 26.506 2.854 0.859 1.00 93.75 324 GLU A CA 1
ATOM 2681 C C . GLU A 1 324 ? 25.372 3.763 1.350 1.00 93.75 324 GLU A C 1
ATOM 2683 O O . GLU A 1 324 ? 24.797 3.530 2.420 1.00 93.75 324 GLU A O 1
A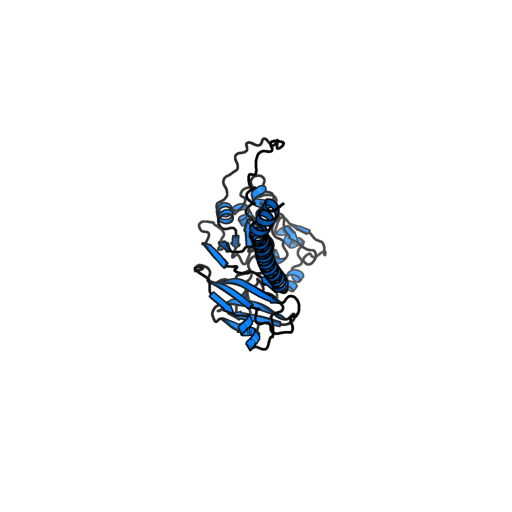TOM 2688 N N . LYS A 1 325 ? 25.004 4.793 0.572 1.00 94.44 325 LYS A N 1
ATOM 2689 C CA . LYS A 1 325 ? 23.862 5.659 0.905 1.00 94.44 325 LYS A CA 1
ATOM 2690 C C . LYS A 1 325 ? 22.545 4.890 0.839 1.00 94.44 325 LYS A C 1
ATOM 2692 O O . LYS A 1 325 ? 21.729 5.013 1.755 1.00 94.44 325 LYS A O 1
ATOM 2697 N N . VAL A 1 326 ? 22.356 4.058 -0.187 1.00 92.50 326 VAL A N 1
ATOM 2698 C CA . VAL A 1 326 ? 21.156 3.216 -0.324 1.00 92.50 326 VAL A CA 1
ATOM 2699 C C . VAL A 1 326 ? 21.064 2.211 0.828 1.00 92.50 326 VAL A C 1
ATOM 2701 O O . VAL A 1 326 ? 20.025 2.120 1.485 1.00 92.50 326 VAL A O 1
ATOM 2704 N N . GLU A 1 327 ? 22.148 1.500 1.141 1.00 90.44 327 GLU A N 1
ATOM 2705 C CA . GLU A 1 327 ? 22.197 0.545 2.255 1.00 90.44 327 GLU A CA 1
ATOM 2706 C C . GLU A 1 327 ? 21.987 1.218 3.614 1.00 90.44 327 GLU A C 1
ATOM 2708 O O . GLU A 1 327 ? 21.346 0.657 4.500 1.00 90.44 327 GLU A O 1
ATOM 2713 N N . LYS A 1 328 ? 22.454 2.450 3.807 1.00 90.19 328 LYS A N 1
ATOM 2714 C CA . LYS A 1 328 ? 22.210 3.178 5.056 1.00 90.19 328 LYS A CA 1
ATOM 2715 C C . LYS A 1 328 ? 20.722 3.453 5.291 1.00 90.19 328 LYS A C 1
ATOM 2717 O O . LYS A 1 328 ? 20.274 3.433 6.440 1.00 90.19 328 LYS A O 1
ATOM 2722 N N . VAL A 1 329 ? 19.967 3.722 4.225 1.00 85.94 329 VAL A N 1
ATOM 2723 C CA . VAL A 1 329 ? 18.524 3.992 4.295 1.00 85.94 329 VAL A CA 1
ATOM 2724 C C . VAL A 1 329 ? 17.725 2.690 4.391 1.00 85.94 329 VAL A C 1
ATOM 2726 O O . VAL A 1 329 ? 16.823 2.586 5.223 1.00 85.94 329 VAL A O 1
ATOM 2729 N N . TYR A 1 330 ? 18.085 1.681 3.595 1.00 82.56 330 TYR A N 1
ATOM 2730 C CA . TYR A 1 330 ? 17.266 0.483 3.381 1.00 82.56 330 TYR A CA 1
ATOM 2731 C C . TYR A 1 330 ? 17.851 -0.822 3.947 1.00 82.56 330 TYR A C 1
ATOM 2733 O O . TYR A 1 330 ? 17.131 -1.805 4.089 1.00 82.56 330 TYR A O 1
ATOM 2741 N N . GLY A 1 331 ? 19.132 -0.859 4.302 1.00 62.44 331 GLY A N 1
ATOM 2742 C CA . GLY A 1 331 ? 19.854 -2.062 4.741 1.00 62.44 331 GLY A CA 1
ATOM 2743 C C . GLY A 1 331 ? 19.510 -2.545 6.153 1.00 62.44 331 GLY A C 1
ATOM 2744 O O . GLY A 1 331 ? 19.848 -3.663 6.518 1.00 62.44 331 GLY A O 1
ATOM 2745 N N . ASN A 1 332 ? 18.775 -1.755 6.945 1.00 55.59 332 ASN A N 1
ATOM 2746 C CA . ASN A 1 332 ? 18.249 -2.188 8.250 1.00 55.59 332 ASN A CA 1
ATOM 2747 C C . ASN A 1 332 ? 16.955 -3.027 8.143 1.00 55.59 332 ASN A C 1
ATOM 2749 O O . ASN A 1 332 ? 16.287 -3.256 9.156 1.00 55.59 332 ASN A O 1
ATOM 2753 N N . GLU A 1 333 ? 16.547 -3.414 6.931 1.00 55.31 333 GLU A N 1
ATOM 2754 C CA . GLU A 1 333 ? 15.286 -4.121 6.674 1.00 55.31 333 GLU A CA 1
ATOM 2755 C C . GLU A 1 333 ? 15.437 -5.622 6.373 1.00 55.31 333 GLU A C 1
ATOM 2757 O O . GLU A 1 333 ? 14.409 -6.309 6.317 1.00 55.31 333 GLU A O 1
ATOM 2762 N N . GLU A 1 334 ? 16.675 -6.120 6.245 1.00 42.03 334 GLU A N 1
ATOM 2763 C CA . GLU A 1 334 ? 17.037 -7.552 6.201 1.00 42.03 334 GLU A CA 1
ATOM 2764 C C . GLU A 1 334 ? 17.176 -8.165 7.607 1.00 42.03 334 GLU A C 1
ATOM 2766 O O . GLU A 1 334 ? 16.738 -9.333 7.788 1.00 42.03 334 GLU A O 1
#

Mean predicted aligned error: 10.41 Å

Secondary structure (DSSP, 8-state):
-HHHHHHHHHHHHHHHHHHHHHHHHHHHHHHHHHHHHHHHHHHTTEEEESTT-EEEEEEE--S---SS-EEEEEEES--TT--GGGEEE-SSEEEEEEEEEESS-TTS--SS-EEEEEEEETT---TT-EEEEHHHHHHHTT-SS--S-EEEEEEE-SS-EEEEEESSSS-EEEEETTT--EESSPPSEEE--SB-GGGGGB-PPEEE-STTHHHHHTEEEETTEEEE-PPP-------------------PPPPPHHHHHHHHHSEEEE--SSB-HHHHHHHHHHHSTT-EEEEEEE-GGGBSSSS-EEESSHHHHHHHB-HHHHHHHHGGG-

Radius of gyration: 28.33 Å; Cα contacts (8 Å, |Δi|>4): 560; chains: 1; bounding box: 101×65×67 Å

Nearest PDB structures (foldseek):
  6ojw-assembly1_B  TM=2.460E-01  e=3.084E-01  Sphingomonas paucimobilis
  8u72-assembly1_D  TM=3.371E-01  e=2.602E+00  Thermoflavifilum thermophilum
  8u72-assembly1_B  TM=3.200E-01  e=2.903E+00  Thermoflavifilum thermophilum
  8u72-assembly1_H  TM=2.533E-01  e=6.593E+00  Thermoflavifilum thermophilum

Sequence (334 aa):
MKKLENFSWKMWHVYTLIAVAVFFIGSLCSFFYVKDADYIVHERNYIYVGKGQRLTNYEKVKGLDTGFPILALSLKNTDEDGYDDQIAVGHNYIAFQDSKLGNVNQNEKDSEEYFKIRYYLIGEEKGEGHTIDVFKIIQKLGYKTIYGNMESTMYSDGKDEYVRVKVTDKESIYFNLRTQKESKKRPKKTIQYGYKGIYRALSNPDFITKNFDEEESNTKISWPWVHYKQPKKKMTTTNDSSYSTSDSSEEKPEDSKLLSILKKYGFLLVLEEDRNLSSSQSLVSKLFPDATHFVWFIDDDYTRDGHNEYIHNIEELIQVVDEEKVEKVYGNEE